Protein AF-A0A2E7UTU5-F1 (afdb_monomer_lite)

Sequence (245 aa):
MSSIELSREQGLLVTGSLVMLAAVAASFALWWASSVAIPFVMALLIAYLVLPIVDALQLRLRAPRVLAIFAAFLTLTASIGLLVVLIATSVSDLAQHGETYQNSLRILGHDLIGFANTLAALVGLPLIPPNLDTAEVFIQSINVDSLLATIGIGASNVIGGVSSFAANATLVLLFAVIMIAGRRPLETRAGLWGEVDAAVRRYLGLKVAASAVTGFLTWLVLLFLGVPLSLVFGLLAFLLNFIPT

Secondary structure (DSSP, 8-state):
--HHHHHHHHHHHHHHHHHHHHHHHHHHHHHHHHHHHHHHHHHHHHHHHHHHHHHHHHHHH---HHHHHHHHHHHHHHHHHHHHHHHHHHHHHHHHTHHHHHHHHHHHHHHHHHHHHHHHHHHTPPPPPTT-THHHHHHHHS-HHHHHHHHHHHHHHHHHHHHHHHHHHHHHHHHHHHHHHHS-TT---TTHHHHHHHHHHHHHHHHHHHHHHHHHHHHHHHHHTT-TTHHHHHHHHHHHTTS--

pLDDT: mean 77.77, std 11.04, range [47.34, 96.94]

Structure (mmCIF, N/CA/C/O backbone):
data_AF-A0A2E7UTU5-F1
#
_entry.id   AF-A0A2E7UTU5-F1
#
loop_
_atom_site.group_PDB
_atom_site.id
_atom_site.type_symbol
_atom_site.label_atom_id
_atom_site.label_alt_id
_atom_site.label_comp_id
_atom_site.label_asym_id
_atom_site.label_entity_id
_atom_site.label_seq_id
_atom_site.pdbx_PDB_ins_code
_atom_site.Cartn_x
_atom_site.Cartn_y
_atom_site.Cartn_z
_atom_site.occupancy
_atom_site.B_iso_or_equiv
_atom_site.auth_seq_id
_atom_site.auth_comp_id
_atom_site.auth_asym_id
_atom_site.auth_atom_id
_atom_site.pdbx_PDB_model_num
ATOM 1 N N . MET A 1 1 ? 5.132 32.427 58.970 1.00 56.50 1 MET A N 1
ATOM 2 C CA . MET A 1 1 ? 4.515 31.684 57.851 1.00 56.50 1 MET A CA 1
ATOM 3 C C . MET A 1 1 ? 3.321 30.944 58.409 1.00 56.50 1 MET A C 1
ATOM 5 O O . MET A 1 1 ? 3.458 30.289 59.437 1.00 56.50 1 MET A O 1
ATOM 9 N N . SER A 1 2 ? 2.138 31.198 57.853 1.00 64.25 2 SER A N 1
ATOM 10 C CA . SER A 1 2 ? 0.879 30.711 58.430 1.00 64.25 2 SER A CA 1
ATOM 11 C C . SER A 1 2 ? 0.721 29.211 58.164 1.00 64.25 2 SER A C 1
ATOM 13 O O . SER A 1 2 ? 1.164 28.718 57.129 1.00 64.25 2 SER A O 1
ATOM 15 N N . SER A 1 3 ? 0.086 28.470 59.075 1.00 66.44 3 SER A N 1
ATOM 16 C CA . SER A 1 3 ? -0.162 27.023 58.930 1.00 66.44 3 SER A CA 1
ATOM 17 C C . SER A 1 3 ? -0.878 26.650 57.624 1.00 66.44 3 SER A C 1
ATOM 19 O O . SER A 1 3 ? -0.723 25.534 57.140 1.00 66.44 3 SER A O 1
ATOM 21 N N . ILE A 1 4 ? -1.600 27.601 57.026 1.00 68.81 4 ILE A N 1
ATOM 22 C CA . ILE A 1 4 ? -2.325 27.468 55.758 1.00 68.81 4 ILE A CA 1
ATOM 23 C C . ILE A 1 4 ? -1.369 27.348 54.555 1.00 68.81 4 ILE A C 1
ATOM 25 O O . ILE A 1 4 ? -1.659 26.612 53.612 1.00 68.81 4 ILE A O 1
ATOM 29 N N . GLU A 1 5 ? -0.215 28.024 54.576 1.00 71.06 5 GLU A N 1
ATOM 30 C CA . GLU A 1 5 ? 0.761 27.976 53.473 1.00 71.06 5 GLU A CA 1
ATOM 31 C C . GLU A 1 5 ? 1.481 26.622 53.410 1.00 71.06 5 GLU A C 1
ATOM 33 O O . GLU A 1 5 ? 1.607 26.039 52.333 1.00 71.06 5 GLU A O 1
ATOM 38 N N . LEU A 1 6 ? 1.844 26.061 54.570 1.00 68.75 6 LEU A N 1
ATOM 39 C CA . LEU A 1 6 ? 2.510 24.756 54.672 1.00 68.75 6 LEU A CA 1
ATOM 40 C C . LEU A 1 6 ? 1.628 23.606 54.158 1.00 68.75 6 LEU A C 1
ATOM 42 O O . LEU A 1 6 ? 2.115 22.714 53.465 1.00 68.75 6 LEU A O 1
ATOM 46 N N . SER A 1 7 ? 0.319 23.632 54.437 1.00 74.19 7 SER A N 1
ATOM 47 C CA . SER A 1 7 ? -0.623 22.619 53.932 1.00 74.19 7 SER A CA 1
ATOM 48 C C . SER A 1 7 ? -0.772 22.663 52.407 1.00 74.19 7 SER A C 1
ATOM 50 O O . SER A 1 7 ? -0.947 21.626 51.764 1.00 74.19 7 SER A O 1
ATOM 52 N N . ARG A 1 8 ? -0.682 23.859 51.809 1.00 75.62 8 ARG A N 1
ATOM 53 C CA . ARG A 1 8 ? -0.788 24.054 50.358 1.00 75.62 8 ARG A CA 1
ATOM 54 C C . ARG A 1 8 ? 0.458 23.553 49.625 1.00 75.62 8 ARG A C 1
ATOM 56 O O . ARG A 1 8 ? 0.328 22.890 48.598 1.00 75.62 8 ARG A O 1
ATOM 63 N N . GLU A 1 9 ? 1.645 23.821 50.166 1.00 79.31 9 GLU A N 1
ATOM 64 C CA . GLU A 1 9 ? 2.916 23.321 49.623 1.00 79.31 9 GLU A CA 1
ATOM 65 C C . GLU A 1 9 ? 3.016 21.792 49.713 1.00 79.31 9 GLU A C 1
ATOM 67 O O . GLU A 1 9 ? 3.384 21.138 48.736 1.00 79.31 9 GLU A O 1
ATOM 72 N N . GLN A 1 10 ? 2.592 21.197 50.833 1.00 80.31 10 GLN A N 1
ATOM 73 C CA . GLN A 1 10 ? 2.530 19.739 50.983 1.00 80.31 10 GLN A CA 1
ATOM 74 C C . GLN A 1 10 ? 1.564 19.093 49.981 1.00 80.31 10 GLN A C 1
ATOM 76 O O . GLN A 1 10 ? 1.901 18.080 49.369 1.00 80.31 10 GLN A O 1
ATOM 81 N N . GLY A 1 11 ? 0.393 19.698 49.749 1.00 83.75 11 GLY A N 1
ATOM 82 C CA . GLY A 1 11 ? -0.561 19.219 48.745 1.00 83.75 11 GLY A CA 1
ATOM 83 C C . GLY A 1 11 ? -0.000 19.256 47.319 1.00 83.75 11 GLY A C 1
ATOM 84 O O . GLY A 1 11 ? -0.196 18.309 46.554 1.00 83.75 11 GLY A O 1
ATOM 85 N N . LEU A 1 12 ? 0.751 20.304 46.967 1.00 82.12 12 LEU A N 1
ATOM 86 C CA . LEU A 1 12 ? 1.417 20.423 45.665 1.00 82.12 12 LEU A CA 1
ATOM 87 C C . LEU A 1 12 ? 2.516 19.365 45.479 1.00 82.12 12 LEU A C 1
ATOM 89 O O . LEU A 1 12 ? 2.597 18.759 44.412 1.00 82.12 12 LEU A O 1
ATOM 93 N N . LEU A 1 13 ? 3.311 19.085 46.516 1.00 88.19 13 LEU A N 1
ATOM 94 C CA . LEU A 1 13 ? 4.360 18.057 46.482 1.00 88.19 13 LEU A CA 1
ATOM 95 C C . LEU A 1 13 ? 3.789 16.631 46.401 1.00 88.19 13 LEU A C 1
ATOM 97 O O . LEU A 1 13 ? 4.302 15.792 45.654 1.00 88.19 13 LEU A O 1
ATOM 101 N N . VAL A 1 14 ? 2.696 16.350 47.115 1.00 92.25 14 VAL A N 1
ATOM 102 C CA . VAL A 1 14 ? 1.997 15.057 47.030 1.00 92.25 14 VAL A CA 1
ATOM 103 C C . VAL A 1 14 ? 1.357 14.887 45.657 1.00 92.25 14 VAL A C 1
ATOM 105 O O . VAL A 1 14 ? 1.520 13.845 45.034 1.00 92.25 14 VAL A O 1
ATOM 108 N N . THR A 1 15 ? 0.702 15.922 45.129 1.00 91.69 15 THR A N 1
ATOM 109 C CA . THR A 1 15 ? 0.102 15.862 43.788 1.00 91.69 15 THR A CA 1
ATOM 110 C C . THR A 1 15 ? 1.177 15.677 42.715 1.00 91.69 15 THR A C 1
ATOM 112 O O . THR A 1 15 ? 1.026 14.833 41.838 1.00 91.69 15 THR A O 1
ATOM 115 N N . GLY A 1 16 ? 2.296 16.403 42.808 1.00 92.25 16 GLY A N 1
ATOM 116 C CA . GLY A 1 16 ? 3.416 16.277 41.875 1.00 92.25 16 GLY A CA 1
ATOM 117 C C . GLY A 1 16 ? 4.060 14.889 41.895 1.00 92.25 16 GLY A C 1
ATOM 118 O O . GLY A 1 16 ? 4.277 14.299 40.836 1.00 92.25 16 GLY A O 1
ATOM 119 N N . SER A 1 17 ? 4.311 14.333 43.085 1.00 91.69 17 SER A N 1
ATOM 120 C CA . SER A 1 17 ? 4.867 12.978 43.217 1.00 91.69 17 SER A CA 1
ATOM 121 C C . SER A 1 17 ? 3.888 11.899 42.745 1.00 91.69 17 SER A C 1
ATOM 123 O O . SER A 1 17 ? 4.302 10.964 42.061 1.00 91.69 17 SER A O 1
ATOM 125 N N . LEU A 1 18 ? 2.588 12.062 43.010 1.00 94.75 18 LEU A N 1
ATOM 126 C CA . LEU A 1 18 ? 1.548 11.147 42.543 1.00 94.75 18 LEU A CA 1
ATOM 127 C C . LEU A 1 18 ? 1.397 11.173 41.015 1.00 94.75 18 LEU A C 1
ATOM 129 O O . LEU A 1 18 ? 1.266 10.116 40.404 1.00 94.75 18 LEU A O 1
ATOM 133 N N . VAL A 1 19 ? 1.473 12.351 40.384 1.00 96.31 19 VAL A N 1
ATOM 134 C CA . VAL A 1 19 ? 1.457 12.489 38.916 1.00 96.31 19 VAL A CA 1
ATOM 135 C C . VAL A 1 19 ? 2.695 11.849 38.292 1.00 96.31 19 VAL A C 1
ATOM 137 O O . VAL A 1 19 ? 2.567 11.126 37.306 1.00 96.31 19 VAL A O 1
ATOM 140 N N . MET A 1 20 ? 3.880 12.053 38.876 1.00 95.56 20 MET A N 1
ATOM 141 C CA . MET A 1 20 ? 5.110 11.394 38.419 1.00 95.56 20 MET A CA 1
ATOM 142 C C . MET A 1 20 ? 4.994 9.869 38.502 1.00 95.56 20 MET A C 1
ATOM 144 O O . MET A 1 20 ? 5.284 9.168 37.535 1.00 95.56 20 MET A O 1
ATOM 148 N N . LEU A 1 21 ? 4.510 9.348 39.631 1.00 96.31 21 LEU A N 1
ATOM 149 C CA . LEU A 1 21 ? 4.342 7.911 39.835 1.00 96.31 21 LEU A CA 1
ATOM 150 C C . LEU A 1 21 ? 3.288 7.332 38.881 1.00 96.31 21 LEU A C 1
ATOM 152 O O . LEU A 1 21 ? 3.518 6.285 38.277 1.00 96.31 21 LEU A O 1
ATOM 156 N N . ALA A 1 22 ? 2.180 8.045 38.665 1.00 96.00 22 ALA A N 1
ATOM 157 C CA . ALA A 1 22 ? 1.167 7.677 37.682 1.00 96.00 22 ALA A CA 1
ATOM 158 C C . ALA A 1 22 ? 1.727 7.668 36.249 1.00 96.00 22 ALA A C 1
ATOM 160 O O . ALA A 1 22 ? 1.443 6.740 35.495 1.00 96.00 22 ALA A O 1
ATOM 161 N N . ALA A 1 23 ? 2.557 8.646 35.873 1.00 96.19 23 ALA A N 1
ATOM 162 C CA . ALA A 1 23 ? 3.176 8.710 34.551 1.00 96.19 23 ALA A CA 1
ATOM 163 C C . ALA A 1 23 ? 4.172 7.562 34.317 1.00 96.19 23 ALA A C 1
ATOM 165 O O . ALA A 1 23 ? 4.166 6.949 33.246 1.00 96.19 23 ALA A O 1
ATOM 166 N N . VAL A 1 24 ? 4.987 7.222 35.322 1.00 96.94 24 VAL A N 1
ATOM 167 C CA . VAL A 1 24 ? 5.906 6.073 35.257 1.00 96.94 24 VAL A CA 1
ATOM 168 C C . VAL A 1 24 ? 5.126 4.762 35.167 1.00 96.94 24 VAL A C 1
ATOM 170 O O . VAL A 1 24 ? 5.419 3.938 34.300 1.00 96.94 24 VAL A O 1
ATOM 173 N N . ALA A 1 25 ? 4.096 4.585 35.998 1.00 96.12 25 ALA A N 1
ATOM 174 C CA . ALA A 1 25 ? 3.249 3.396 35.970 1.00 96.12 25 ALA A CA 1
ATOM 175 C C . ALA A 1 25 ? 2.520 3.241 34.625 1.00 96.12 25 ALA A C 1
ATOM 177 O O . ALA A 1 25 ? 2.495 2.146 34.065 1.00 96.12 25 ALA A O 1
ATOM 178 N N . ALA A 1 26 ? 1.989 4.333 34.067 1.00 94.31 26 ALA A N 1
ATOM 179 C CA . ALA A 1 26 ? 1.355 4.333 32.751 1.00 94.31 26 ALA A CA 1
ATOM 180 C C . ALA A 1 26 ? 2.354 3.976 31.643 1.00 94.31 26 ALA A C 1
ATOM 182 O O . ALA A 1 26 ? 2.059 3.130 30.801 1.00 94.31 26 ALA A O 1
ATOM 183 N N . SER A 1 27 ? 3.554 4.562 31.670 1.00 94.25 27 SER A N 1
ATOM 184 C CA . SER A 1 27 ? 4.613 4.273 30.694 1.00 94.25 27 SER A CA 1
ATOM 185 C C . SER A 1 27 ? 5.044 2.805 30.746 1.00 94.25 27 SER A C 1
ATOM 187 O O . SER A 1 27 ? 5.172 2.162 29.706 1.00 94.25 27 SER A O 1
ATOM 189 N N . PHE A 1 28 ? 5.200 2.244 31.950 1.00 95.00 28 PHE A N 1
ATOM 190 C CA . PHE A 1 28 ? 5.520 0.829 32.135 1.00 95.00 28 PHE A CA 1
ATOM 191 C C . PHE A 1 28 ? 4.387 -0.085 31.651 1.00 95.00 28 PHE A C 1
ATOM 193 O O . PHE A 1 28 ? 4.644 -1.062 30.949 1.00 95.00 28 PHE A O 1
ATOM 200 N N . ALA A 1 29 ? 3.132 0.255 31.957 1.00 93.31 29 ALA A N 1
ATOM 201 C CA . ALA A 1 29 ? 1.968 -0.487 31.482 1.00 93.31 29 ALA A CA 1
ATOM 202 C C . ALA A 1 29 ? 1.871 -0.482 29.947 1.00 93.31 29 ALA A C 1
ATOM 204 O O . ALA A 1 29 ? 1.605 -1.522 29.351 1.00 93.31 29 ALA A O 1
ATOM 205 N N . LEU A 1 30 ? 2.139 0.657 29.299 1.00 89.00 30 LEU A N 1
ATOM 206 C CA . LEU A 1 30 ? 2.199 0.788 27.838 1.00 89.00 30 LEU A CA 1
ATOM 207 C C . LEU A 1 30 ? 3.335 -0.035 27.227 1.00 89.00 30 LEU A C 1
ATOM 209 O O . LEU A 1 30 ? 3.131 -0.700 26.214 1.00 89.00 30 LEU A O 1
ATOM 213 N N . TRP A 1 31 ? 4.516 -0.022 27.845 1.00 92.31 31 TRP A N 1
ATOM 214 C CA . TRP A 1 31 ? 5.645 -0.832 27.396 1.00 92.31 31 TRP A CA 1
ATOM 215 C C . TRP A 1 31 ? 5.346 -2.332 27.514 1.00 92.31 31 TRP A C 1
ATOM 217 O O . TRP A 1 31 ? 5.566 -3.075 26.560 1.00 92.31 31 TRP A O 1
ATOM 227 N N . TRP A 1 32 ? 4.747 -2.769 28.624 1.00 94.69 32 TRP A N 1
ATOM 228 C CA . TRP A 1 32 ? 4.297 -4.152 28.805 1.00 94.69 32 TRP A CA 1
ATOM 229 C C . TRP A 1 32 ? 3.214 -4.540 27.790 1.00 94.69 32 TRP A C 1
ATOM 231 O O . TRP A 1 32 ? 3.259 -5.604 27.170 1.00 94.69 32 TRP A O 1
ATOM 241 N N . ALA A 1 33 ? 2.248 -3.645 27.577 1.00 89.56 33 ALA A N 1
ATOM 242 C CA . ALA A 1 33 ? 1.160 -3.839 26.633 1.00 89.56 33 ALA A CA 1
ATOM 243 C C . ALA A 1 33 ? 1.592 -3.676 25.171 1.00 89.56 33 ALA A C 1
ATOM 245 O O . ALA A 1 33 ? 0.777 -3.945 24.297 1.00 89.56 33 ALA A O 1
ATOM 246 N N . SER A 1 34 ? 2.832 -3.269 24.870 1.00 86.75 34 SER A N 1
ATOM 247 C CA . SER A 1 34 ? 3.300 -2.999 23.500 1.00 86.75 34 SER A CA 1
ATOM 248 C C . SER A 1 34 ? 3.080 -4.178 22.544 1.00 86.75 34 SER A C 1
ATOM 250 O O . SER A 1 34 ? 2.672 -3.967 21.401 1.00 86.75 34 SER A O 1
ATOM 252 N N . SER A 1 35 ? 3.226 -5.411 23.040 1.00 86.94 35 SER A N 1
ATOM 253 C CA . SER A 1 35 ? 2.948 -6.656 22.305 1.00 86.94 35 SER A CA 1
ATOM 254 C C . SER A 1 35 ? 1.514 -6.748 21.758 1.00 86.94 35 SER A C 1
ATOM 256 O O . SER A 1 35 ? 1.287 -7.371 20.723 1.00 86.94 35 SER A O 1
ATOM 258 N N . VAL A 1 36 ? 0.551 -6.088 22.409 1.00 88.12 36 VAL A N 1
ATOM 259 C CA . VAL A 1 36 ? -0.871 -6.048 22.026 1.00 88.12 36 VAL A CA 1
ATOM 260 C C . VAL A 1 36 ? -1.284 -4.663 21.508 1.00 88.12 36 VAL A C 1
ATOM 262 O O . VAL A 1 36 ? -2.140 -4.551 20.631 1.00 88.12 36 VAL A O 1
ATOM 265 N N . ALA A 1 37 ? -0.651 -3.595 21.995 1.00 86.81 37 ALA A N 1
ATOM 266 C CA . ALA A 1 37 ? -0.930 -2.219 21.608 1.00 86.81 37 ALA A CA 1
ATOM 267 C C . ALA A 1 37 ? -0.556 -1.957 20.144 1.00 86.81 37 ALA A C 1
ATOM 269 O O . ALA A 1 37 ? -1.318 -1.298 19.441 1.00 86.81 37 ALA A O 1
ATOM 270 N N . ILE A 1 38 ? 0.562 -2.515 19.659 1.00 87.25 38 ILE A N 1
ATOM 271 C CA . ILE A 1 38 ? 0.971 -2.396 18.250 1.00 87.25 38 ILE A CA 1
ATOM 272 C C . ILE A 1 38 ? -0.112 -2.963 17.309 1.00 87.25 38 ILE A C 1
ATOM 274 O O . ILE A 1 38 ? -0.634 -2.198 16.493 1.00 87.25 38 ILE A O 1
ATOM 278 N N . PRO A 1 39 ? -0.526 -4.246 17.407 1.00 86.69 39 PRO A N 1
ATOM 279 C CA . PRO A 1 39 ? -1.571 -4.780 16.534 1.00 86.69 39 PRO A CA 1
ATOM 280 C C . PRO A 1 39 ? -2.932 -4.100 16.741 1.00 86.69 39 PRO A C 1
ATOM 282 O O . PRO A 1 39 ? -3.684 -3.967 15.778 1.00 86.69 39 PRO A O 1
ATOM 285 N N . PHE A 1 40 ? -3.244 -3.611 17.945 1.00 88.50 40 PHE A N 1
ATOM 286 C CA . PHE A 1 40 ? -4.460 -2.834 18.202 1.00 88.50 40 PHE A CA 1
ATOM 287 C C . PHE A 1 40 ? -4.482 -1.494 17.447 1.00 88.50 40 PHE A C 1
ATOM 289 O O . PHE A 1 40 ? -5.466 -1.180 16.776 1.00 88.50 40 PHE A O 1
ATOM 296 N N . VAL A 1 41 ? -3.399 -0.712 17.508 1.00 88.56 41 VAL A N 1
ATOM 297 C CA . VAL A 1 41 ? -3.296 0.567 16.782 1.00 88.56 41 VAL A CA 1
ATOM 298 C C . VAL A 1 41 ? -3.311 0.329 15.271 1.00 88.56 41 VAL A C 1
ATOM 300 O O . VAL A 1 41 ? -3.995 1.044 14.539 1.00 88.56 41 VAL A O 1
ATOM 303 N N . MET A 1 42 ? -2.635 -0.721 14.795 1.00 87.31 42 MET A N 1
ATOM 304 C CA . MET A 1 42 ? -2.695 -1.119 13.387 1.00 87.31 42 MET A CA 1
ATOM 305 C C . MET A 1 42 ? -4.114 -1.514 12.970 1.00 87.31 42 MET A C 1
ATOM 307 O O . MET A 1 42 ? -4.571 -1.110 11.905 1.00 87.31 42 MET A O 1
ATOM 311 N N . ALA A 1 43 ? -4.846 -2.239 13.817 1.00 88.12 43 ALA A N 1
ATOM 312 C CA . ALA A 1 43 ? -6.241 -2.580 13.562 1.00 88.12 43 ALA A CA 1
ATOM 313 C C . ALA A 1 43 ? -7.136 -1.344 13.511 1.00 88.12 43 ALA A C 1
ATOM 315 O O . ALA A 1 43 ? -8.030 -1.297 12.676 1.00 88.12 43 ALA A O 1
ATOM 316 N N . LEU A 1 44 ? -6.881 -0.332 14.345 1.00 84.81 44 LEU A N 1
ATOM 317 C CA . LEU A 1 44 ? -7.586 0.949 14.293 1.00 84.81 44 LEU A CA 1
ATOM 318 C C . LEU A 1 44 ? -7.366 1.655 12.949 1.00 84.81 44 LEU A C 1
ATOM 320 O O . LEU A 1 44 ? -8.334 2.071 12.309 1.00 84.81 44 LEU A O 1
ATOM 324 N N . LEU A 1 45 ? -6.110 1.750 12.504 1.00 84.25 45 LEU A N 1
ATOM 325 C CA . LEU A 1 45 ? -5.754 2.351 11.215 1.00 84.25 45 LEU A CA 1
ATOM 326 C C . LEU A 1 45 ? -6.374 1.585 10.043 1.00 84.25 45 LEU A C 1
ATOM 328 O O . LEU A 1 45 ? -7.025 2.185 9.188 1.00 84.25 45 LEU A O 1
ATOM 332 N N . ILE A 1 46 ? -6.220 0.258 10.024 1.00 81.62 46 ILE A N 1
ATOM 333 C CA . ILE A 1 46 ? -6.775 -0.594 8.969 1.00 81.62 46 ILE A CA 1
ATOM 334 C C . ILE A 1 46 ? -8.297 -0.543 8.990 1.00 81.62 46 ILE A C 1
ATOM 336 O O . ILE A 1 46 ? -8.895 -0.399 7.932 1.00 81.62 46 ILE A O 1
ATOM 340 N N . ALA A 1 47 ? -8.942 -0.606 10.156 1.00 80.19 47 ALA A N 1
ATOM 341 C CA . ALA A 1 47 ? -10.392 -0.504 10.257 1.00 80.19 47 ALA A CA 1
ATOM 342 C C . ALA A 1 47 ? -10.881 0.798 9.620 1.00 80.19 47 ALA A C 1
ATOM 344 O O . ALA A 1 47 ? -11.769 0.741 8.775 1.00 80.19 47 ALA A O 1
ATOM 345 N N . TYR A 1 48 ? -10.259 1.940 9.935 1.00 76.88 48 TYR A N 1
ATOM 346 C CA . TYR A 1 48 ? -10.591 3.221 9.306 1.00 76.88 48 TYR A CA 1
ATOM 347 C C . TYR A 1 48 ? -10.391 3.220 7.787 1.00 76.88 48 TYR A C 1
ATOM 349 O O . TYR A 1 48 ? -11.243 3.735 7.064 1.00 76.88 48 TYR A O 1
ATOM 357 N N . LEU A 1 49 ? -9.310 2.608 7.300 1.00 75.00 49 LEU A N 1
ATOM 358 C CA . LEU A 1 49 ? -9.027 2.483 5.868 1.00 75.00 49 LEU A CA 1
ATOM 359 C C . LEU A 1 49 ? -10.033 1.570 5.147 1.00 75.00 49 LEU A C 1
ATOM 361 O O . LEU A 1 49 ? -10.367 1.783 3.983 1.00 75.00 49 LEU A O 1
ATOM 365 N N . VAL A 1 50 ? -10.522 0.551 5.849 1.00 77.94 50 VAL A N 1
ATOM 366 C CA . VAL A 1 50 ? -11.367 -0.520 5.323 1.00 77.94 50 VAL A CA 1
ATOM 367 C C . VAL A 1 50 ? -12.861 -0.181 5.417 1.00 77.94 50 VAL A C 1
ATOM 369 O O . VAL A 1 50 ? -13.647 -0.719 4.638 1.00 77.94 50 VAL A O 1
ATOM 372 N N . LEU A 1 51 ? -13.264 0.761 6.280 1.00 78.19 51 LEU A N 1
ATOM 373 C CA . LEU A 1 51 ? -14.636 1.287 6.366 1.00 78.19 51 LEU A CA 1
ATOM 374 C C . LEU A 1 51 ? -15.278 1.589 4.998 1.00 78.19 51 LEU A C 1
ATOM 376 O O . LEU A 1 51 ? -16.366 1.075 4.763 1.00 78.19 51 LEU A O 1
ATOM 380 N N . PRO A 1 52 ? -14.657 2.335 4.059 1.00 74.25 52 PRO A N 1
ATOM 381 C CA . PRO A 1 52 ? -15.272 2.586 2.756 1.00 74.25 52 PRO A CA 1
ATOM 382 C C . PRO A 1 52 ? -15.536 1.327 1.937 1.00 74.25 52 PRO A C 1
ATOM 384 O O . PRO A 1 52 ? -16.557 1.247 1.256 1.00 74.25 52 PRO A O 1
ATOM 387 N N . ILE A 1 53 ? -14.658 0.332 2.041 1.00 77.00 53 ILE A N 1
ATOM 388 C CA . ILE A 1 53 ? -14.814 -0.955 1.364 1.00 77.00 53 ILE A CA 1
ATOM 389 C C . ILE A 1 53 ? -15.946 -1.753 2.027 1.00 77.00 53 ILE A C 1
ATOM 391 O O . ILE A 1 53 ? -16.805 -2.300 1.337 1.00 77.00 53 ILE A O 1
ATOM 395 N N . VAL A 1 54 ? -15.990 -1.777 3.363 1.00 77.00 54 VAL A N 1
ATOM 396 C CA . VAL A 1 54 ? -17.027 -2.461 4.153 1.00 77.00 54 VAL A CA 1
ATOM 397 C C . VAL A 1 54 ? -18.402 -1.839 3.930 1.00 77.00 54 VAL A C 1
ATOM 399 O O . VAL A 1 54 ? -19.360 -2.577 3.720 1.00 77.00 54 VAL A O 1
ATOM 402 N N . ASP A 1 55 ? -18.505 -0.510 3.927 1.00 74.38 55 ASP A N 1
ATOM 403 C CA . ASP A 1 55 ? -19.747 0.214 3.658 1.00 74.38 55 ASP A CA 1
ATOM 404 C C . ASP A 1 55 ? -20.223 -0.077 2.229 1.00 74.38 55 ASP A C 1
ATOM 406 O O . ASP A 1 55 ? -21.390 -0.404 2.021 1.00 74.38 55 ASP A O 1
ATOM 410 N N . ALA A 1 56 ? -19.317 -0.045 1.242 1.00 71.88 56 ALA A N 1
ATOM 411 C CA . ALA A 1 56 ? -19.642 -0.388 -0.140 1.00 71.88 56 ALA A CA 1
ATOM 412 C C . ALA A 1 56 ? -20.143 -1.838 -0.278 1.00 71.88 56 ALA A C 1
ATOM 414 O O . ALA A 1 56 ? -21.126 -2.081 -0.978 1.00 71.88 56 ALA A O 1
ATOM 415 N N . LEU A 1 57 ? -19.525 -2.796 0.421 1.00 77.62 57 LEU A N 1
ATOM 416 C CA . LEU A 1 57 ? -19.962 -4.198 0.461 1.00 77.62 57 LEU A CA 1
ATOM 417 C C . LEU A 1 57 ? -21.324 -4.361 1.158 1.00 77.62 57 LEU A C 1
ATOM 419 O O . LEU A 1 57 ? -22.194 -5.067 0.652 1.00 77.62 57 LEU A O 1
ATOM 423 N N . GLN A 1 58 ? -21.550 -3.699 2.294 1.00 75.75 58 GLN A N 1
ATOM 424 C CA . GLN A 1 58 ? -22.816 -3.788 3.032 1.00 75.75 58 GLN A CA 1
ATOM 425 C C . GLN A 1 58 ? -23.973 -3.132 2.273 1.00 75.75 58 GLN A C 1
ATOM 427 O O . GLN A 1 58 ? -25.055 -3.708 2.189 1.00 75.75 58 GLN A O 1
ATOM 432 N N . LEU A 1 59 ? -23.748 -1.957 1.683 1.00 68.06 59 LEU A N 1
ATOM 433 C CA . LEU A 1 59 ? -24.780 -1.196 0.976 1.00 68.06 59 LEU A CA 1
ATOM 434 C C . LEU A 1 59 ? -25.109 -1.801 -0.393 1.00 68.06 59 LEU A C 1
ATOM 436 O O . LEU A 1 59 ? -26.276 -1.829 -0.781 1.00 68.06 59 LEU A O 1
ATOM 440 N N . ARG A 1 60 ? -24.103 -2.302 -1.125 1.00 72.00 60 ARG A N 1
ATOM 441 C CA . ARG A 1 60 ? -24.282 -2.781 -2.505 1.00 72.00 60 ARG A CA 1
ATOM 442 C C . ARG A 1 60 ? -24.583 -4.279 -2.596 1.00 72.00 60 ARG A C 1
ATOM 444 O O . ARG A 1 60 ? -25.326 -4.676 -3.485 1.00 72.00 60 ARG A O 1
ATOM 451 N N . LEU A 1 61 ? -24.043 -5.097 -1.684 1.00 70.31 61 LEU A N 1
ATOM 452 C CA . LEU A 1 61 ? -24.190 -6.564 -1.679 1.00 70.31 61 LEU A CA 1
ATOM 453 C C . LEU A 1 61 ? -25.000 -7.108 -0.486 1.00 70.31 61 LEU A C 1
ATOM 455 O O . LEU A 1 61 ? -25.204 -8.316 -0.410 1.00 70.31 61 LEU A O 1
ATOM 459 N N . ARG A 1 62 ? -25.480 -6.253 0.438 1.00 77.44 62 ARG A N 1
ATOM 460 C CA . ARG A 1 62 ? -26.263 -6.641 1.638 1.00 77.44 62 ARG A CA 1
ATOM 461 C C . ARG A 1 62 ? -25.607 -7.745 2.481 1.00 77.44 62 ARG A C 1
ATOM 463 O O . ARG A 1 62 ? -26.290 -8.521 3.147 1.00 77.44 62 ARG A O 1
ATOM 470 N N . ALA A 1 63 ? -24.279 -7.831 2.449 1.00 74.94 63 ALA A N 1
ATOM 471 C CA . ALA A 1 63 ? -23.544 -8.882 3.137 1.00 74.94 63 ALA A CA 1
ATOM 472 C C . ALA A 1 63 ? -23.650 -8.735 4.669 1.00 74.94 63 ALA A C 1
ATOM 474 O O . ALA A 1 63 ? -23.623 -7.609 5.181 1.00 74.94 63 ALA A O 1
ATOM 475 N N . PRO A 1 64 ? -23.715 -9.849 5.428 1.00 79.38 64 PRO A N 1
ATOM 476 C CA . PRO A 1 64 ? -23.647 -9.793 6.879 1.00 79.38 64 PRO A CA 1
ATOM 477 C C . PRO A 1 64 ? -22.306 -9.194 7.312 1.00 79.38 64 PRO A C 1
ATOM 479 O O . PRO A 1 64 ? -21.259 -9.434 6.709 1.00 79.38 64 PRO A O 1
ATOM 482 N N . ARG A 1 65 ? -22.340 -8.400 8.382 1.00 76.00 65 ARG A N 1
ATOM 483 C CA . ARG A 1 65 ? -21.245 -7.512 8.792 1.00 76.00 65 ARG A CA 1
ATOM 484 C C . ARG A 1 65 ? -19.878 -8.186 8.906 1.00 76.00 65 ARG A C 1
ATOM 486 O O . ARG A 1 65 ? -18.889 -7.636 8.435 1.00 76.00 65 ARG A O 1
ATOM 493 N N . VAL A 1 66 ? -19.829 -9.367 9.519 1.00 78.75 66 VAL A N 1
ATOM 494 C CA . VAL A 1 66 ? -18.592 -10.147 9.698 1.00 78.75 66 VAL A CA 1
ATOM 495 C C . VAL A 1 66 ? -17.987 -10.514 8.342 1.00 78.75 66 VAL A C 1
ATOM 497 O O . VAL A 1 66 ? -16.786 -10.371 8.131 1.00 78.75 66 VAL A O 1
ATOM 500 N N . LEU A 1 67 ? -18.839 -10.902 7.396 1.00 79.88 67 LEU A N 1
ATOM 501 C CA . LEU A 1 67 ? -18.455 -11.314 6.050 1.00 79.88 67 LEU A CA 1
ATOM 502 C C . LEU A 1 67 ? -17.958 -10.115 5.230 1.00 79.88 67 LEU A C 1
ATOM 504 O O . LEU A 1 67 ? -16.977 -10.242 4.507 1.00 79.88 67 LEU A O 1
ATOM 508 N N . ALA A 1 68 ? -18.549 -8.930 5.421 1.00 80.00 68 ALA A N 1
ATOM 509 C CA . ALA A 1 68 ? -18.053 -7.689 4.825 1.00 80.00 68 ALA A CA 1
ATOM 510 C C . ALA A 1 68 ? -16.657 -7.295 5.349 1.00 80.00 68 ALA A C 1
ATOM 512 O O . ALA A 1 68 ? -15.828 -6.847 4.565 1.00 80.00 68 ALA A O 1
ATOM 513 N N . ILE A 1 69 ? -16.372 -7.491 6.644 1.00 80.06 69 ILE A N 1
ATOM 514 C CA . ILE A 1 69 ? -15.050 -7.205 7.235 1.00 80.06 69 ILE A CA 1
ATOM 515 C C . ILE A 1 69 ? -13.994 -8.165 6.687 1.00 80.06 69 ILE A C 1
ATOM 517 O O . ILE A 1 69 ? -12.940 -7.718 6.238 1.00 80.06 69 ILE A O 1
ATOM 521 N N . PHE A 1 70 ? -14.290 -9.467 6.679 1.00 82.75 70 PHE A N 1
ATOM 522 C CA . PHE A 1 70 ? -13.401 -10.475 6.102 1.00 82.75 70 PHE A CA 1
ATOM 523 C C . PHE A 1 70 ? -13.136 -10.206 4.623 1.00 82.75 70 PHE A C 1
ATOM 525 O O . PHE A 1 70 ? -11.980 -10.174 4.212 1.00 82.75 70 PHE A O 1
ATOM 532 N N . ALA A 1 71 ? -14.190 -9.954 3.842 1.00 82.88 71 ALA A N 1
ATOM 533 C CA . ALA A 1 71 ? -14.060 -9.626 2.430 1.00 82.88 71 ALA A CA 1
ATOM 534 C C . ALA A 1 71 ? -13.194 -8.379 2.235 1.00 82.88 71 ALA A C 1
ATOM 536 O O . ALA A 1 71 ? -12.288 -8.393 1.416 1.00 82.88 71 ALA A O 1
ATOM 537 N N . ALA A 1 72 ? -13.404 -7.322 3.016 1.00 82.31 72 ALA A N 1
ATOM 538 C CA . ALA A 1 72 ? -12.653 -6.089 2.850 1.00 82.31 72 ALA A CA 1
ATOM 539 C C . ALA A 1 72 ? -11.177 -6.209 3.281 1.00 82.31 72 ALA A C 1
ATOM 541 O O . ALA A 1 72 ? -10.299 -5.682 2.596 1.00 82.31 72 ALA A O 1
ATOM 542 N N . PHE A 1 73 ? -10.881 -6.952 4.353 1.00 83.19 73 PHE A N 1
ATOM 543 C CA . PHE A 1 73 ? -9.505 -7.267 4.751 1.00 83.19 73 PHE A CA 1
ATOM 544 C C . PHE A 1 73 ? -8.793 -8.142 3.712 1.00 83.19 73 PHE A C 1
ATOM 546 O O . PHE A 1 73 ? -7.620 -7.917 3.401 1.00 83.19 73 PHE A O 1
ATOM 553 N N . LEU A 1 74 ? -9.514 -9.111 3.141 1.00 84.44 74 LEU A N 1
ATOM 554 C CA . LEU A 1 74 ? -9.008 -9.978 2.086 1.00 84.44 74 LEU A CA 1
ATOM 555 C C . LEU A 1 74 ? -8.739 -9.183 0.808 1.00 84.44 74 LEU A C 1
ATOM 557 O O . LEU A 1 74 ? -7.668 -9.329 0.237 1.00 84.44 74 LEU A O 1
ATOM 561 N N . THR A 1 75 ? -9.632 -8.275 0.409 1.00 84.44 75 THR A N 1
ATOM 562 C CA . THR A 1 75 ? -9.417 -7.374 -0.733 1.00 84.44 75 THR A CA 1
ATOM 563 C C . THR A 1 75 ? -8.207 -6.468 -0.519 1.00 84.44 75 THR A C 1
ATOM 565 O O . THR A 1 75 ? -7.414 -6.291 -1.442 1.00 84.44 75 THR A O 1
ATOM 568 N N . LEU A 1 76 ? -8.020 -5.919 0.687 1.00 82.94 76 LEU A N 1
ATOM 569 C CA . LEU A 1 76 ? -6.861 -5.079 1.012 1.00 82.94 76 LEU A CA 1
ATOM 570 C C . LEU A 1 76 ? -5.553 -5.878 0.926 1.00 82.94 76 LEU A C 1
ATOM 572 O O . LEU A 1 76 ? -4.629 -5.482 0.218 1.00 82.94 76 LEU A O 1
ATOM 576 N N . THR A 1 77 ? -5.500 -7.023 1.609 1.00 81.19 77 THR A N 1
ATOM 577 C CA . THR A 1 77 ? -4.329 -7.911 1.620 1.00 81.19 77 THR A CA 1
ATOM 578 C C . THR A 1 77 ? -4.020 -8.436 0.221 1.00 81.19 77 THR A C 1
ATOM 580 O O . THR A 1 77 ? -2.864 -8.434 -0.187 1.00 81.19 77 THR A O 1
ATOM 583 N N . ALA A 1 78 ? -5.043 -8.824 -0.543 1.00 84.44 78 ALA A N 1
ATOM 584 C CA . ALA A 1 78 ? -4.888 -9.287 -1.916 1.00 84.44 78 ALA A CA 1
ATOM 585 C C . ALA A 1 78 ? -4.380 -8.173 -2.835 1.00 84.44 78 ALA A C 1
ATOM 587 O O . ALA A 1 78 ? -3.497 -8.427 -3.640 1.00 84.44 78 ALA A O 1
ATOM 588 N N . SER A 1 79 ? -4.876 -6.940 -2.692 1.00 82.88 79 SER A N 1
ATOM 589 C CA . SER A 1 79 ? -4.407 -5.803 -3.493 1.00 82.88 79 SER A CA 1
ATOM 590 C C . SER A 1 79 ? -2.926 -5.517 -3.230 1.00 82.88 79 SER A C 1
ATOM 592 O O . SER A 1 79 ? -2.143 -5.431 -4.168 1.00 82.88 79 SER A O 1
ATOM 594 N N . ILE A 1 80 ? -2.514 -5.433 -1.960 1.00 80.56 80 ILE A N 1
ATOM 595 C CA . ILE A 1 80 ? -1.110 -5.189 -1.591 1.00 80.56 80 ILE A CA 1
ATOM 596 C C . ILE A 1 80 ? -0.222 -6.369 -2.011 1.00 80.56 80 ILE A C 1
ATOM 598 O O . ILE A 1 80 ? 0.834 -6.165 -2.605 1.00 80.56 80 ILE A O 1
ATOM 602 N N . GLY A 1 81 ? -0.656 -7.602 -1.741 1.00 81.62 81 GLY A N 1
ATOM 603 C CA . GLY A 1 81 ? 0.075 -8.813 -2.109 1.00 81.62 81 GLY A CA 1
ATOM 604 C C . GLY A 1 81 ? 0.242 -8.955 -3.620 1.00 81.62 81 GLY A C 1
ATOM 605 O O . GLY A 1 81 ? 1.332 -9.276 -4.082 1.00 81.62 81 GLY A O 1
ATOM 606 N N . LEU A 1 82 ? -0.802 -8.640 -4.391 1.00 82.69 82 LEU A N 1
ATOM 607 C CA . LEU A 1 82 ? -0.757 -8.615 -5.850 1.00 82.69 82 LEU A CA 1
ATOM 608 C C . LEU A 1 82 ? 0.317 -7.642 -6.341 1.00 82.69 82 LEU A C 1
ATOM 610 O O . LEU A 1 82 ? 1.139 -8.030 -7.166 1.00 82.69 82 LEU A O 1
ATOM 614 N N . LEU A 1 83 ? 0.359 -6.418 -5.801 1.00 82.06 83 LEU A N 1
ATOM 615 C CA . LEU A 1 83 ? 1.386 -5.435 -6.154 1.00 82.06 83 LEU A CA 1
ATOM 616 C C . LEU A 1 83 ? 2.797 -5.928 -5.821 1.00 82.06 83 LEU A C 1
ATOM 618 O O . LEU A 1 83 ? 3.692 -5.821 -6.655 1.00 82.06 83 LEU A O 1
ATOM 622 N N . VAL A 1 84 ? 2.994 -6.503 -4.633 1.00 78.88 84 VAL A N 1
ATOM 623 C CA . VAL A 1 84 ? 4.291 -7.054 -4.215 1.00 78.88 84 VAL A CA 1
ATOM 624 C C . VAL A 1 84 ? 4.755 -8.157 -5.160 1.00 78.88 84 VAL A C 1
ATOM 626 O O . VAL A 1 84 ? 5.899 -8.132 -5.606 1.00 78.88 84 VAL A O 1
ATOM 629 N N . VAL A 1 85 ? 3.881 -9.112 -5.484 1.00 79.25 85 VAL A N 1
ATOM 630 C CA . VAL A 1 85 ? 4.214 -10.226 -6.381 1.00 79.25 85 VAL A CA 1
ATOM 631 C C . VAL A 1 85 ? 4.506 -9.716 -7.792 1.00 79.25 85 VAL A C 1
ATOM 633 O O . VAL A 1 85 ? 5.481 -10.150 -8.400 1.00 79.25 85 VAL A O 1
ATOM 636 N N . LEU A 1 86 ? 3.725 -8.760 -8.301 1.00 81.06 86 LEU A N 1
ATOM 637 C CA . LEU A 1 86 ? 3.971 -8.106 -9.592 1.00 81.06 86 LEU A CA 1
ATOM 638 C C . LEU A 1 86 ? 5.350 -7.447 -9.658 1.00 81.06 86 LEU A C 1
ATOM 640 O O . LEU A 1 86 ? 6.078 -7.621 -10.635 1.00 81.06 86 LEU A O 1
ATOM 644 N N . ILE A 1 87 ? 5.729 -6.719 -8.608 1.00 78.75 87 ILE A N 1
ATOM 645 C CA . ILE A 1 87 ? 7.043 -6.078 -8.527 1.00 78.75 87 ILE A CA 1
ATOM 646 C C . ILE A 1 87 ? 8.139 -7.142 -8.432 1.00 78.75 87 ILE A C 1
ATOM 648 O O . ILE A 1 87 ? 9.101 -7.090 -9.190 1.00 78.75 87 ILE A O 1
ATOM 652 N N . ALA A 1 88 ? 7.990 -8.128 -7.545 1.00 75.31 88 ALA A N 1
ATOM 653 C CA . ALA A 1 88 ? 9.000 -9.157 -7.316 1.00 75.31 88 ALA A CA 1
ATOM 654 C C . ALA A 1 88 ? 9.250 -10.027 -8.556 1.00 75.31 88 ALA A C 1
ATOM 656 O O . ALA A 1 88 ? 10.398 -10.316 -8.879 1.00 75.31 88 ALA A O 1
ATOM 657 N N . THR A 1 89 ? 8.191 -10.410 -9.271 1.00 76.81 89 THR A N 1
ATOM 658 C CA . THR A 1 89 ? 8.301 -11.166 -10.528 1.00 76.81 89 THR A CA 1
ATOM 659 C C . THR A 1 89 ? 8.994 -10.347 -11.605 1.00 76.81 89 THR A C 1
ATOM 661 O O . THR A 1 89 ? 9.924 -10.843 -12.226 1.00 76.81 89 THR A O 1
ATOM 664 N N . SER A 1 90 ? 8.638 -9.073 -11.760 1.00 77.12 90 SER A N 1
ATOM 665 C CA . SER A 1 90 ? 9.281 -8.194 -12.742 1.00 77.12 90 SER A CA 1
ATOM 666 C C . SER A 1 90 ? 10.751 -7.899 -12.413 1.00 77.12 90 SER A C 1
ATOM 668 O O . SER A 1 90 ? 11.589 -7.803 -13.304 1.00 77.12 90 SER A O 1
ATOM 670 N N . VAL A 1 91 ? 11.086 -7.784 -11.126 1.00 72.12 91 VAL A N 1
ATOM 671 C CA . VAL A 1 91 ? 12.468 -7.659 -10.640 1.00 72.12 91 VAL A CA 1
ATOM 672 C C . VAL A 1 91 ? 13.262 -8.947 -10.856 1.00 72.12 91 VAL A C 1
ATOM 674 O O . VAL A 1 91 ? 14.429 -8.902 -11.233 1.00 72.12 91 VAL A O 1
ATOM 677 N N . SER A 1 92 ? 12.648 -10.103 -10.614 1.00 68.56 92 SER A N 1
ATOM 678 C CA . SER A 1 92 ? 13.274 -11.391 -10.902 1.00 68.56 92 SER A CA 1
ATOM 679 C C . SER A 1 92 ? 13.534 -11.544 -12.400 1.00 68.56 92 SER A C 1
ATOM 681 O O . SER A 1 92 ? 14.570 -12.076 -12.783 1.00 68.56 92 SER A O 1
ATOM 683 N N . ASP A 1 93 ? 12.620 -11.053 -13.235 1.00 72.44 93 ASP A N 1
ATOM 684 C CA . ASP A 1 93 ? 12.745 -11.083 -14.690 1.00 72.44 93 ASP A CA 1
ATOM 685 C C . ASP A 1 93 ? 13.883 -10.169 -15.182 1.00 72.44 93 ASP A C 1
ATOM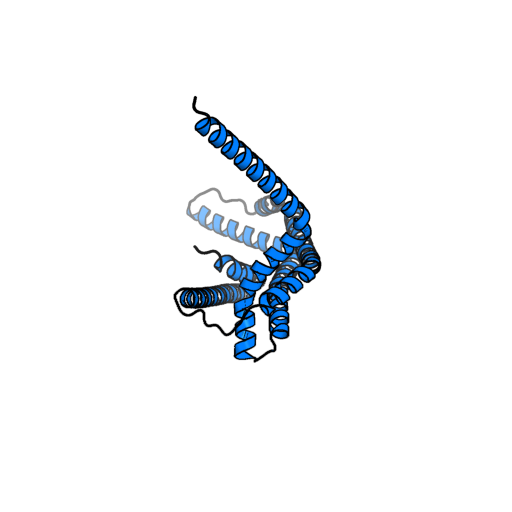 687 O O . ASP A 1 93 ? 14.691 -10.588 -16.007 1.00 72.44 93 ASP A O 1
ATOM 691 N N . LEU A 1 94 ? 14.035 -8.974 -14.585 1.00 69.88 94 LEU A N 1
ATOM 692 C CA . LEU A 1 94 ? 15.219 -8.105 -14.735 1.00 69.88 94 LEU A CA 1
ATOM 693 C C . LEU A 1 94 ? 16.524 -8.829 -14.389 1.00 69.88 94 LEU A C 1
ATOM 695 O O . LEU A 1 94 ? 17.508 -8.707 -15.112 1.00 69.88 94 LEU A O 1
ATOM 699 N N . ALA A 1 95 ? 16.547 -9.530 -13.253 1.00 65.62 95 ALA A N 1
ATOM 700 C CA . ALA A 1 95 ? 17.748 -10.183 -12.744 1.00 65.62 95 ALA A CA 1
ATOM 701 C C . ALA A 1 95 ? 18.158 -11.395 -13.588 1.00 65.62 95 ALA A C 1
ATOM 703 O O . ALA A 1 95 ? 19.348 -11.628 -13.775 1.00 65.62 95 ALA A O 1
ATOM 704 N N . GLN A 1 96 ? 17.189 -12.144 -14.119 1.00 65.06 96 GLN A N 1
ATOM 705 C CA . GLN A 1 96 ? 17.444 -13.317 -14.959 1.00 65.06 96 GLN A CA 1
ATOM 706 C C . GLN A 1 96 ? 17.774 -12.946 -16.411 1.00 65.06 96 GLN A C 1
ATOM 708 O O . GLN A 1 96 ? 18.591 -13.618 -17.031 1.00 65.06 96 GLN A O 1
ATOM 713 N N . HIS A 1 97 ? 17.214 -11.850 -16.934 1.00 66.81 97 HIS A N 1
ATOM 714 C CA . HIS A 1 97 ? 17.486 -11.344 -18.286 1.00 66.81 97 HIS A CA 1
ATOM 715 C C . HIS A 1 97 ? 18.455 -10.146 -18.303 1.00 66.81 97 HIS A C 1
ATOM 717 O O . HIS A 1 97 ? 18.445 -9.334 -19.235 1.00 66.81 97 HIS A O 1
ATOM 723 N N . GLY A 1 98 ? 19.316 -10.029 -17.285 1.00 59.25 98 GLY A N 1
ATOM 724 C CA . GLY A 1 98 ? 20.271 -8.925 -17.140 1.00 59.25 98 GLY A CA 1
ATOM 725 C C . GLY A 1 98 ? 21.180 -8.739 -18.361 1.00 59.25 98 GLY A C 1
ATOM 726 O O . GLY A 1 98 ? 21.437 -7.605 -18.764 1.00 59.25 98 GLY A O 1
ATOM 727 N N . GLU A 1 99 ? 21.582 -9.828 -19.025 1.00 58.72 99 GLU A N 1
ATOM 728 C CA . GLU A 1 99 ? 22.380 -9.770 -20.260 1.00 58.72 99 GLU A CA 1
ATOM 729 C C . GLU A 1 99 ? 21.629 -9.101 -21.427 1.00 58.72 99 GLU A C 1
ATOM 731 O O . GLU A 1 99 ? 22.217 -8.350 -22.205 1.00 58.72 99 GLU A O 1
ATOM 736 N N . THR A 1 100 ? 20.310 -9.298 -21.539 1.00 62.06 100 THR A N 1
ATOM 737 C CA . THR A 1 100 ? 19.489 -8.638 -22.569 1.00 62.06 100 THR A CA 1
ATOM 738 C C . THR A 1 100 ? 19.403 -7.132 -22.322 1.00 62.06 100 THR A C 1
ATOM 740 O O . THR A 1 100 ? 19.523 -6.344 -23.260 1.00 62.06 100 THR A O 1
ATOM 743 N N . TYR A 1 101 ? 19.286 -6.717 -21.057 1.00 63.34 101 TYR A N 1
ATOM 744 C CA . TYR A 1 101 ? 19.306 -5.305 -20.672 1.00 63.34 101 TYR A CA 1
ATOM 745 C C . TYR A 1 101 ? 20.658 -4.640 -20.921 1.00 63.34 101 TYR A C 1
ATOM 747 O O . TYR A 1 101 ? 20.702 -3.522 -21.434 1.00 63.34 101 TYR A O 1
ATOM 755 N N . GLN A 1 102 ? 21.760 -5.329 -20.612 1.00 63.09 102 GLN A N 1
ATOM 756 C CA . GLN A 1 102 ? 23.107 -4.854 -20.932 1.00 63.09 102 GLN A CA 1
ATOM 757 C C . GLN A 1 102 ? 23.264 -4.612 -22.437 1.00 63.09 102 GLN A C 1
ATOM 759 O O . GLN A 1 102 ? 23.843 -3.605 -22.841 1.00 63.09 102 GLN A O 1
ATOM 764 N N . ASN A 1 103 ? 22.691 -5.480 -23.274 1.00 66.31 103 ASN A N 1
ATOM 765 C CA . ASN A 1 103 ? 22.727 -5.322 -24.726 1.00 66.31 103 ASN A CA 1
ATOM 766 C C . ASN A 1 103 ? 21.881 -4.135 -25.211 1.00 66.31 103 ASN A C 1
ATOM 768 O O . ASN A 1 103 ? 22.354 -3.361 -26.041 1.00 66.31 103 ASN A O 1
ATOM 772 N N . SER A 1 104 ? 20.680 -3.917 -24.665 1.00 70.00 104 SER A N 1
ATOM 773 C CA . SER A 1 104 ? 19.878 -2.722 -24.981 1.00 70.00 104 SER A CA 1
ATOM 774 C C . SER A 1 104 ? 20.552 -1.422 -24.525 1.00 70.00 104 SER A C 1
ATOM 776 O O . SER A 1 104 ? 20.503 -0.426 -25.243 1.00 70.00 104 SER A O 1
ATOM 778 N N . LEU A 1 105 ? 21.230 -1.428 -23.372 1.00 66.25 105 LEU A N 1
ATOM 779 C CA . LEU A 1 105 ? 22.008 -0.282 -22.888 1.00 66.25 105 LEU A CA 1
ATOM 780 C C . LEU A 1 105 ? 23.255 -0.026 -23.742 1.00 66.25 105 LEU A C 1
ATOM 782 O O . LEU A 1 105 ? 23.569 1.129 -24.019 1.00 66.25 105 LEU A O 1
ATOM 786 N N . ARG A 1 106 ? 23.932 -1.080 -24.218 1.00 66.75 106 ARG A N 1
ATOM 787 C CA . ARG A 1 106 ? 25.020 -0.972 -25.205 1.00 66.75 106 ARG A CA 1
ATOM 788 C C . ARG A 1 106 ? 24.523 -0.392 -26.529 1.00 66.75 106 ARG A C 1
ATOM 790 O O . ARG A 1 106 ? 25.226 0.414 -27.136 1.00 66.75 106 ARG A O 1
ATOM 797 N N . ILE A 1 107 ? 23.315 -0.769 -26.957 1.00 70.62 107 ILE A N 1
ATOM 798 C CA . ILE A 1 107 ? 22.696 -0.232 -28.172 1.00 70.62 107 ILE A CA 1
ATOM 799 C C . ILE A 1 107 ? 22.411 1.266 -28.019 1.00 70.62 107 ILE A C 1
ATOM 801 O O . ILE A 1 107 ? 22.906 2.085 -28.786 1.00 70.62 107 ILE A O 1
ATOM 805 N N . LEU A 1 108 ? 21.709 1.638 -26.949 1.00 70.81 108 LEU A N 1
ATOM 806 C CA . LEU A 1 108 ? 21.396 3.037 -26.671 1.00 70.81 108 LEU A CA 1
ATOM 807 C C . LEU A 1 108 ? 22.665 3.882 -26.471 1.00 70.81 108 LEU A C 1
ATOM 809 O O . LEU A 1 108 ? 22.726 5.027 -26.908 1.00 70.81 108 LEU A O 1
ATOM 813 N N . GLY A 1 109 ? 23.697 3.311 -25.845 1.00 70.50 109 GLY A N 1
ATOM 814 C CA . GLY A 1 109 ? 25.000 3.948 -25.680 1.00 70.50 109 GLY A CA 1
ATOM 815 C C . GLY A 1 109 ? 25.670 4.276 -27.014 1.00 70.50 109 GLY A C 1
ATOM 816 O O . GLY A 1 109 ? 26.151 5.397 -27.181 1.00 70.50 109 GLY A O 1
ATOM 817 N N . HIS A 1 110 ? 25.665 3.352 -27.982 1.00 69.69 110 HIS A N 1
ATOM 818 C CA . HIS A 1 110 ? 26.238 3.639 -29.300 1.00 69.69 110 HIS A CA 1
ATOM 819 C C . HIS A 1 110 ? 25.422 4.677 -30.072 1.00 69.69 110 HIS A C 1
ATOM 821 O O . HIS A 1 110 ? 26.014 5.545 -30.711 1.00 69.69 110 HIS A O 1
ATOM 827 N N . ASP A 1 111 ? 24.090 4.635 -29.981 1.00 75.12 111 ASP A N 1
ATOM 828 C CA . ASP A 1 111 ? 23.210 5.581 -30.674 1.00 75.12 111 ASP A CA 1
ATOM 829 C C . ASP A 1 111 ? 23.369 7.000 -30.119 1.00 75.12 111 ASP A C 1
ATOM 831 O O . ASP A 1 111 ? 23.442 7.971 -30.876 1.00 75.12 111 ASP A O 1
ATOM 835 N N . LEU A 1 112 ? 23.506 7.136 -28.795 1.00 75.44 112 LEU A N 1
ATOM 836 C CA . LEU A 1 112 ? 23.757 8.419 -28.140 1.00 75.44 112 LEU A CA 1
ATOM 837 C C . LEU A 1 112 ? 25.144 8.980 -28.474 1.00 75.44 112 LEU A C 1
ATOM 839 O O . LEU A 1 112 ? 25.260 10.181 -28.714 1.00 75.44 112 LEU A O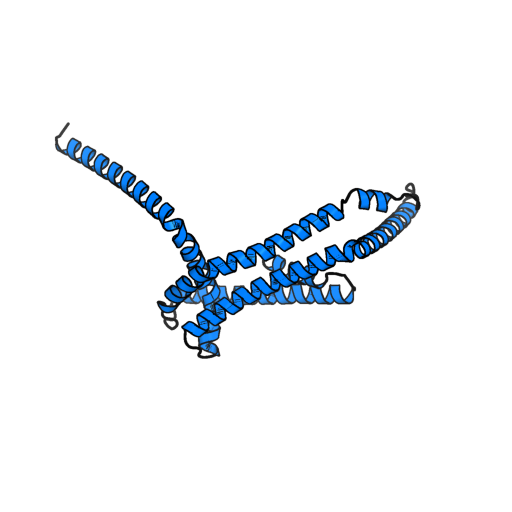 1
ATOM 843 N N . ILE A 1 113 ? 26.186 8.141 -28.529 1.00 72.62 113 ILE A N 1
ATOM 844 C CA . ILE A 1 113 ? 27.530 8.562 -28.963 1.00 72.62 113 ILE A CA 1
ATOM 845 C C . ILE A 1 113 ? 27.511 8.947 -30.449 1.00 72.62 113 ILE A C 1
ATOM 847 O O . ILE A 1 113 ? 28.119 9.944 -30.831 1.00 72.62 113 ILE A O 1
ATOM 851 N N . GLY A 1 114 ? 26.769 8.214 -31.284 1.00 71.94 114 GLY A N 1
ATOM 852 C CA . GLY A 1 114 ? 26.555 8.536 -32.694 1.00 71.94 114 GLY A CA 1
ATOM 853 C C . GLY A 1 114 ? 25.863 9.886 -32.886 1.00 71.94 114 GLY A C 1
ATOM 854 O O . GLY A 1 114 ? 26.338 10.713 -33.663 1.00 71.94 114 GLY A O 1
ATOM 855 N N . PHE A 1 115 ? 24.798 10.153 -32.126 1.00 77.44 115 PHE A N 1
ATOM 856 C CA . PHE A 1 115 ? 24.109 11.445 -32.115 1.00 77.44 115 PHE A CA 1
ATOM 857 C C . PHE A 1 115 ? 24.996 12.576 -31.571 1.00 77.44 115 PHE A C 1
ATOM 859 O O . PHE A 1 115 ? 25.046 13.668 -32.132 1.00 77.44 115 PHE A O 1
ATOM 866 N N . ALA A 1 116 ? 25.755 12.324 -30.504 1.00 75.50 116 ALA A N 1
ATOM 867 C CA . ALA A 1 116 ? 26.707 13.294 -29.976 1.00 75.50 116 ALA A CA 1
ATOM 868 C C . ALA A 1 116 ? 27.802 13.623 -31.001 1.00 75.50 116 ALA A C 1
ATOM 870 O O . ALA A 1 116 ? 28.156 14.788 -31.161 1.00 75.50 116 ALA A O 1
ATOM 871 N N . ASN A 1 117 ? 28.289 12.627 -31.744 1.00 73.12 117 ASN A N 1
ATOM 872 C CA . ASN A 1 117 ? 29.276 12.805 -32.803 1.00 73.12 117 ASN A CA 1
ATOM 873 C C . ASN A 1 117 ? 28.709 13.547 -34.020 1.00 73.12 117 ASN A C 1
ATOM 875 O O . ASN A 1 117 ? 29.423 14.361 -34.603 1.00 73.12 117 ASN A O 1
ATOM 879 N N . THR A 1 118 ? 27.439 13.338 -34.389 1.00 78.19 118 THR A N 1
ATOM 880 C CA . THR A 1 118 ? 26.805 14.121 -35.465 1.00 78.19 118 THR A CA 1
ATOM 881 C C . THR A 1 118 ? 26.646 15.588 -35.068 1.00 78.19 118 THR A C 1
ATOM 883 O O . THR A 1 118 ? 26.871 16.471 -35.896 1.00 78.19 118 THR A O 1
ATOM 886 N N . LEU A 1 119 ? 26.354 15.870 -33.794 1.00 77.75 119 LEU A N 1
ATOM 887 C CA . LEU A 1 119 ? 26.291 17.241 -33.284 1.00 77.75 119 LEU A CA 1
ATOM 888 C C . LEU A 1 119 ? 27.690 17.859 -33.124 1.00 77.75 119 LEU A C 1
ATOM 890 O O . LEU A 1 119 ? 27.894 19.018 -33.481 1.00 77.75 119 LEU A O 1
ATOM 894 N N . ALA A 1 120 ? 28.674 17.094 -32.647 1.00 73.12 120 ALA A N 1
ATOM 895 C CA . ALA A 1 120 ? 30.063 17.534 -32.499 1.00 73.12 120 ALA A CA 1
ATOM 896 C C . ALA A 1 120 ? 30.723 17.839 -33.853 1.00 73.12 120 ALA A C 1
ATOM 898 O O . ALA A 1 120 ? 31.450 18.827 -33.962 1.00 73.12 120 ALA A O 1
ATOM 899 N N . ALA A 1 121 ? 30.408 17.061 -34.896 1.00 73.25 121 ALA A N 1
ATOM 900 C CA . ALA A 1 121 ? 30.841 17.314 -36.271 1.00 73.25 121 ALA A CA 1
ATOM 901 C C . ALA A 1 121 ? 30.289 18.638 -36.825 1.00 73.25 121 ALA A C 1
ATOM 903 O O . ALA A 1 121 ? 30.969 19.313 -37.595 1.00 73.25 121 ALA A O 1
ATOM 904 N N . LEU A 1 122 ? 29.086 19.039 -36.400 1.00 75.94 122 LEU A N 1
ATOM 905 C CA . LEU A 1 122 ? 28.471 20.310 -36.790 1.00 75.94 122 LEU A CA 1
ATOM 906 C C . LEU A 1 122 ? 29.098 21.516 -36.064 1.00 75.94 122 LEU A C 1
ATOM 908 O O . LEU A 1 122 ? 29.122 22.618 -36.605 1.00 75.94 122 LEU A O 1
ATOM 912 N N . VAL A 1 123 ? 29.614 21.304 -34.849 1.00 79.88 123 VAL A N 1
ATOM 913 C CA . VAL A 1 123 ? 30.206 22.339 -33.977 1.00 79.88 123 VAL A CA 1
ATOM 914 C C . VAL A 1 123 ? 31.745 22.385 -34.082 1.00 79.88 123 VAL A C 1
ATOM 916 O O . VAL A 1 123 ? 32.378 23.290 -33.545 1.00 79.88 123 VAL A O 1
ATOM 919 N N . GLY A 1 124 ? 32.367 21.454 -34.814 1.00 72.94 124 GLY A N 1
ATOM 920 C CA . GLY A 1 124 ? 33.821 21.402 -35.018 1.00 72.94 124 GLY A CA 1
ATOM 921 C C . GLY A 1 124 ? 34.612 20.935 -33.790 1.00 72.94 124 GLY A C 1
ATOM 922 O O . GLY A 1 124 ? 35.798 21.238 -33.666 1.00 72.94 124 GLY A O 1
ATOM 923 N N . LEU A 1 125 ? 33.962 20.220 -32.868 1.00 75.19 125 LEU A N 1
ATOM 924 C CA . LEU A 1 125 ? 34.605 19.644 -31.688 1.00 75.19 125 LEU A CA 1
ATOM 925 C C . LEU A 1 125 ? 35.312 18.319 -32.038 1.00 75.19 125 LEU A C 1
ATOM 927 O O . LEU A 1 125 ? 34.907 17.641 -32.985 1.00 75.19 125 LEU A O 1
ATOM 931 N N . PRO A 1 126 ? 36.354 17.920 -31.280 1.00 68.56 126 PRO A N 1
ATOM 932 C CA . PRO A 1 126 ? 37.000 16.620 -31.439 1.00 68.56 126 PRO A CA 1
ATOM 933 C C . PRO A 1 126 ? 35.975 15.483 -31.359 1.00 68.56 126 PRO A C 1
ATOM 935 O O . PRO A 1 126 ? 35.240 15.379 -30.375 1.00 68.56 126 PRO A O 1
ATOM 938 N N . LEU A 1 127 ? 35.925 14.643 -32.395 1.00 62.22 127 LEU A N 1
ATOM 939 C CA . LEU A 1 127 ? 35.011 13.504 -32.437 1.00 62.22 127 LEU A CA 1
ATOM 940 C C . LEU A 1 127 ? 35.441 12.460 -31.410 1.00 62.22 127 LEU A C 1
ATOM 942 O O . LEU A 1 127 ? 36.626 12.140 -31.297 1.00 62.22 127 LEU A O 1
ATOM 946 N N . ILE A 1 128 ? 34.469 11.906 -30.692 1.00 64.56 128 ILE A N 1
ATOM 947 C CA . ILE A 1 128 ? 34.704 10.780 -29.795 1.00 64.56 128 ILE A CA 1
ATOM 948 C C . ILE A 1 128 ? 34.965 9.559 -30.694 1.00 64.56 128 ILE A C 1
ATOM 950 O O . ILE A 1 128 ? 34.083 9.211 -31.489 1.00 64.56 128 ILE A O 1
ATOM 954 N N . PRO A 1 129 ? 36.151 8.919 -30.630 1.00 61.91 129 PRO A N 1
ATOM 955 C CA . PRO A 1 129 ? 36.467 7.779 -31.481 1.00 61.91 129 PRO A CA 1
ATOM 956 C C . PRO A 1 129 ? 35.444 6.644 -31.283 1.00 61.91 129 PRO A C 1
ATOM 958 O O . PRO A 1 129 ? 35.147 6.302 -30.137 1.00 61.91 129 PRO A O 1
ATOM 961 N N . PRO A 1 130 ? 34.929 6.028 -32.366 1.00 59.28 130 PRO A N 1
ATOM 962 C CA . PRO A 1 130 ? 33.903 4.972 -32.315 1.00 59.28 130 PRO A CA 1
ATOM 963 C C . PRO A 1 130 ? 34.381 3.665 -31.657 1.00 59.28 130 PRO A C 1
ATOM 965 O O . PRO A 1 130 ? 33.599 2.755 -31.419 1.00 59.28 130 PRO A O 1
ATOM 968 N N . ASN A 1 131 ? 35.678 3.581 -31.394 1.00 54.53 131 ASN A N 1
ATOM 969 C CA . ASN A 1 131 ? 36.421 2.460 -30.842 1.00 54.53 131 ASN A CA 1
ATOM 970 C C . ASN A 1 131 ? 36.845 2.691 -29.384 1.00 54.53 131 ASN A C 1
ATOM 972 O O . ASN A 1 131 ? 37.624 1.910 -28.848 1.00 54.53 131 ASN A O 1
ATOM 976 N N . LEU A 1 132 ? 36.376 3.765 -28.741 1.00 52.44 132 LEU A N 1
ATOM 977 C CA . LEU A 1 132 ? 36.420 3.814 -27.291 1.00 52.44 132 LEU A CA 1
ATOM 978 C C . LEU A 1 132 ? 35.261 2.973 -26.778 1.00 52.44 132 LEU A C 1
ATOM 980 O O . LEU A 1 132 ? 34.095 3.343 -26.908 1.00 52.44 132 LEU A O 1
ATOM 984 N N . ASP A 1 133 ? 35.616 1.883 -26.118 1.00 59.38 133 ASP A N 1
ATOM 985 C CA . ASP A 1 133 ? 34.767 1.106 -25.225 1.00 59.38 133 ASP A CA 1
ATOM 986 C C . ASP A 1 133 ? 34.299 1.962 -24.024 1.00 59.38 133 ASP A C 1
ATOM 988 O O . ASP A 1 133 ? 34.157 1.472 -22.917 1.00 59.38 133 ASP A O 1
ATOM 992 N N . THR A 1 134 ? 34.066 3.271 -24.177 1.00 57.50 134 THR A N 1
ATOM 993 C CA . THR A 1 134 ? 33.542 4.179 -23.148 1.00 57.50 134 THR A CA 1
ATOM 994 C C . THR A 1 134 ? 32.158 3.750 -22.688 1.00 57.50 134 THR A C 1
ATOM 996 O O . THR A 1 134 ? 31.840 3.908 -21.512 1.00 57.50 134 THR A O 1
ATOM 999 N N . ALA A 1 135 ? 31.357 3.159 -23.579 1.00 55.28 135 ALA A N 1
ATOM 1000 C CA . ALA A 1 135 ? 30.112 2.497 -23.203 1.00 55.28 135 ALA A CA 1
ATOM 1001 C C . ALA A 1 135 ? 30.380 1.273 -22.312 1.00 55.28 135 ALA A C 1
ATOM 1003 O O . ALA A 1 135 ? 29.661 1.054 -21.345 1.00 55.28 135 ALA A O 1
ATOM 1004 N N . GLU A 1 136 ? 31.445 0.516 -22.577 1.00 58.66 136 GLU A N 1
ATOM 1005 C CA . GLU A 1 136 ? 31.821 -0.661 -21.794 1.00 58.66 136 GLU A CA 1
ATOM 1006 C C . GLU A 1 136 ? 32.489 -0.294 -20.461 1.00 58.66 136 GLU A C 1
ATOM 1008 O O . GLU A 1 136 ? 32.177 -0.904 -19.448 1.00 58.66 136 GLU A O 1
ATOM 1013 N N . VAL A 1 137 ? 33.302 0.766 -20.413 1.00 58.75 137 VAL A N 1
ATOM 1014 C CA . VAL A 1 137 ? 33.870 1.360 -19.190 1.00 58.75 137 VAL A CA 1
ATOM 1015 C C . VAL A 1 137 ? 32.761 1.944 -18.311 1.00 58.75 137 VAL A C 1
ATOM 1017 O O . VAL A 1 137 ? 32.794 1.789 -17.092 1.00 58.75 137 VAL A O 1
ATOM 1020 N N . PHE A 1 138 ? 31.741 2.574 -18.906 1.00 58.16 138 PHE A N 1
ATOM 1021 C CA . PHE A 1 138 ? 30.573 3.061 -18.170 1.00 58.16 138 PHE A CA 1
ATOM 1022 C C . PHE A 1 138 ? 29.729 1.897 -17.627 1.00 58.16 138 PHE A C 1
ATOM 1024 O O . PHE A 1 138 ? 29.389 1.895 -16.444 1.00 58.16 138 PHE A O 1
ATOM 1031 N N . ILE A 1 139 ? 29.472 0.866 -18.440 1.00 57.81 139 ILE A N 1
ATOM 1032 C CA . ILE A 1 139 ? 28.787 -0.367 -18.016 1.00 57.81 139 ILE A CA 1
ATOM 1033 C C . ILE A 1 139 ? 29.607 -1.127 -16.958 1.00 57.81 139 ILE A C 1
ATOM 1035 O O . ILE A 1 139 ? 29.017 -1.682 -16.049 1.00 57.81 139 ILE A O 1
ATOM 1039 N N . GLN A 1 140 ? 30.942 -1.121 -17.002 1.00 58.28 140 GLN A N 1
ATOM 1040 C CA . GLN A 1 140 ? 31.799 -1.717 -15.965 1.00 58.28 140 GLN A CA 1
ATOM 1041 C C . GLN A 1 140 ? 31.837 -0.882 -14.677 1.00 58.28 140 GLN A C 1
ATOM 1043 O O . GLN A 1 140 ? 31.992 -1.436 -13.589 1.00 58.28 140 GLN A O 1
ATOM 1048 N N . SER A 1 141 ? 31.682 0.445 -14.772 1.00 57.53 141 SER A N 1
ATOM 1049 C CA . SER A 1 141 ? 31.577 1.326 -13.599 1.00 57.53 141 SER A CA 1
ATOM 1050 C C . SER A 1 141 ? 30.246 1.158 -12.859 1.00 57.53 141 SER A C 1
ATOM 1052 O O . SER A 1 141 ? 30.178 1.321 -11.639 1.00 57.53 141 SER A O 1
ATOM 1054 N N . ILE A 1 142 ? 29.193 0.785 -13.589 1.00 61.06 142 ILE A N 1
ATOM 1055 C CA . ILE A 1 142 ? 27.910 0.391 -13.024 1.00 61.06 142 ILE A CA 1
ATOM 1056 C C . ILE A 1 142 ? 27.989 -1.109 -12.793 1.00 61.06 142 ILE A C 1
ATOM 1058 O O . ILE A 1 142 ? 27.739 -1.892 -13.695 1.00 61.06 142 ILE A O 1
ATOM 1062 N N . ASN A 1 143 ? 28.340 -1.524 -11.579 1.00 66.06 143 ASN A N 1
ATOM 1063 C CA . ASN A 1 143 ? 28.339 -2.935 -11.212 1.00 66.06 143 ASN A CA 1
ATOM 1064 C C . ASN A 1 143 ? 26.893 -3.477 -11.254 1.00 66.06 143 ASN A C 1
ATOM 1066 O O . ASN A 1 143 ? 26.175 -3.501 -10.256 1.00 66.06 143 ASN A O 1
ATOM 1070 N N . VAL A 1 144 ? 26.435 -3.832 -12.453 1.00 65.56 144 VAL A N 1
ATOM 1071 C CA . VAL A 1 144 ? 25.076 -4.289 -12.744 1.00 65.56 144 VAL A CA 1
ATOM 1072 C C . VAL A 1 144 ? 24.758 -5.533 -11.931 1.00 65.56 144 VAL A C 1
ATOM 1074 O O . VAL A 1 144 ? 23.639 -5.656 -11.452 1.00 65.56 144 VAL A O 1
ATOM 1077 N N . ASP A 1 145 ? 25.754 -6.369 -11.647 1.00 67.31 145 ASP A N 1
ATOM 1078 C CA . ASP A 1 145 ? 25.603 -7.539 -10.786 1.00 67.31 145 ASP A CA 1
ATOM 1079 C C . ASP A 1 145 ? 25.299 -7.143 -9.337 1.00 67.31 145 ASP A C 1
ATOM 1081 O O . ASP A 1 145 ? 24.432 -7.742 -8.701 1.00 67.31 145 ASP A O 1
ATOM 1085 N N . SER A 1 146 ? 25.941 -6.093 -8.807 1.00 69.94 146 SER A N 1
ATOM 1086 C CA . SER A 1 146 ? 25.646 -5.609 -7.452 1.00 69.94 146 SER A CA 1
ATOM 1087 C C . SER A 1 146 ? 24.303 -4.880 -7.365 1.00 69.94 146 SER A C 1
ATOM 1089 O O . SER A 1 146 ? 23.608 -5.006 -6.352 1.00 69.94 146 SER A O 1
ATOM 1091 N N . LEU A 1 147 ? 23.887 -4.175 -8.422 1.00 68.06 147 LEU A N 1
ATOM 1092 C CA . LEU A 1 147 ? 22.550 -3.584 -8.507 1.00 68.06 147 LEU A CA 1
ATOM 1093 C C . LEU A 1 147 ? 21.474 -4.669 -8.595 1.00 68.06 147 LEU A C 1
ATOM 1095 O O . LEU A 1 147 ? 20.529 -4.644 -7.812 1.00 68.06 147 LEU A O 1
ATOM 1099 N N . LEU A 1 148 ? 21.639 -5.660 -9.471 1.00 66.38 148 LEU A N 1
ATOM 1100 C CA . LEU A 1 148 ? 20.718 -6.790 -9.600 1.00 66.38 148 LEU A CA 1
ATOM 1101 C C . LEU A 1 148 ? 20.651 -7.611 -8.306 1.00 66.38 148 LEU A C 1
ATOM 1103 O O . LEU A 1 148 ? 19.556 -7.962 -7.871 1.00 66.38 148 LEU A O 1
ATOM 1107 N N . ALA A 1 149 ? 21.782 -7.838 -7.630 1.00 69.81 149 ALA A N 1
ATOM 1108 C CA . ALA A 1 149 ? 21.810 -8.488 -6.322 1.00 69.81 149 ALA A CA 1
ATOM 1109 C C . ALA A 1 149 ? 21.083 -7.658 -5.252 1.00 69.81 149 ALA A C 1
ATOM 1111 O O . ALA A 1 149 ? 20.308 -8.208 -4.475 1.00 69.81 149 ALA A O 1
ATOM 1112 N N . THR A 1 150 ? 21.262 -6.334 -5.226 1.00 73.19 150 THR A N 1
ATOM 1113 C CA . THR A 1 150 ? 20.582 -5.453 -4.259 1.00 73.19 150 THR A CA 1
ATOM 1114 C C . THR A 1 150 ? 19.071 -5.410 -4.495 1.00 73.19 150 THR A C 1
ATOM 1116 O O . THR A 1 150 ? 18.294 -5.504 -3.543 1.00 73.19 150 THR A O 1
ATOM 1119 N N . ILE A 1 151 ? 18.635 -5.320 -5.755 1.00 69.38 151 ILE A N 1
ATOM 1120 C CA . ILE A 1 151 ? 17.213 -5.331 -6.125 1.00 69.38 151 ILE A CA 1
ATOM 1121 C C . ILE A 1 151 ? 16.612 -6.729 -5.862 1.00 69.38 151 ILE A C 1
ATOM 1123 O O . ILE A 1 151 ? 15.505 -6.827 -5.333 1.00 69.38 151 ILE A O 1
ATOM 1127 N N . GLY A 1 152 ? 17.356 -7.810 -6.124 1.00 69.00 152 GLY A N 1
ATOM 1128 C CA . GLY A 1 152 ? 16.959 -9.190 -5.827 1.00 69.00 152 GLY A CA 1
ATOM 1129 C C . GLY A 1 152 ? 16.816 -9.478 -4.326 1.00 69.00 152 GLY A C 1
ATOM 1130 O O . GLY A 1 152 ? 15.797 -10.020 -3.898 1.00 69.00 152 GLY A O 1
ATOM 1131 N N . ILE A 1 153 ? 17.779 -9.040 -3.506 1.00 67.75 153 ILE A N 1
ATOM 1132 C CA . ILE A 1 153 ? 17.709 -9.118 -2.035 1.00 67.75 153 ILE A CA 1
ATOM 1133 C C . ILE A 1 153 ? 16.531 -8.277 -1.519 1.00 67.75 153 ILE A C 1
ATOM 1135 O O . ILE A 1 153 ? 15.776 -8.722 -0.649 1.00 67.75 153 ILE A O 1
ATOM 1139 N N . GLY A 1 154 ? 16.321 -7.090 -2.096 1.00 67.12 154 GLY A N 1
ATOM 1140 C CA . GLY A 1 154 ? 15.153 -6.250 -1.837 1.00 67.12 154 GLY A CA 1
ATOM 1141 C C . GLY A 1 154 ? 13.842 -6.990 -2.104 1.00 67.12 154 GLY A C 1
ATOM 1142 O O . GLY A 1 154 ? 12.985 -7.045 -1.224 1.00 67.12 154 GLY A O 1
ATOM 1143 N N . ALA A 1 155 ? 13.706 -7.637 -3.263 1.00 67.25 155 ALA A N 1
ATOM 1144 C CA . ALA A 1 155 ? 12.520 -8.417 -3.610 1.00 67.25 155 ALA A CA 1
ATOM 1145 C C . ALA A 1 155 ? 12.283 -9.592 -2.645 1.00 67.25 155 ALA A C 1
ATOM 1147 O O . ALA A 1 155 ? 11.154 -9.776 -2.183 1.00 67.25 155 ALA A O 1
ATOM 1148 N N . SER A 1 156 ? 13.327 -10.339 -2.261 1.00 68.25 156 SER A N 1
ATOM 1149 C CA . SER A 1 156 ? 13.189 -11.426 -1.279 1.00 68.25 156 SER A CA 1
ATOM 1150 C C . SER A 1 156 ? 12.774 -10.927 0.108 1.00 68.25 156 SER A C 1
ATOM 1152 O O . SER A 1 156 ? 11.946 -11.556 0.770 1.00 68.25 156 SER A O 1
ATOM 1154 N N . ASN A 1 157 ? 13.272 -9.759 0.526 1.00 72.88 157 ASN A N 1
ATOM 1155 C CA . ASN A 1 157 ? 12.898 -9.148 1.800 1.00 72.88 157 ASN A CA 1
ATOM 1156 C C . ASN A 1 157 ? 11.447 -8.658 1.793 1.00 72.88 157 ASN A C 1
ATOM 1158 O O . ASN A 1 157 ? 10.756 -8.786 2.801 1.00 72.88 157 ASN A O 1
ATOM 1162 N N . VAL A 1 158 ? 10.953 -8.145 0.662 1.00 70.81 158 VAL A N 1
ATOM 1163 C CA . VAL A 1 158 ? 9.542 -7.758 0.526 1.00 70.81 158 VAL A CA 1
ATOM 1164 C C . VAL A 1 158 ? 8.635 -8.994 0.608 1.00 70.81 158 VAL A C 1
ATOM 1166 O O . VAL A 1 158 ? 7.638 -8.962 1.329 1.00 70.81 158 VAL A O 1
ATOM 1169 N N . ILE A 1 159 ? 8.999 -10.110 -0.037 1.00 70.38 159 ILE A N 1
ATOM 1170 C CA . ILE A 1 159 ? 8.252 -11.379 0.068 1.00 70.38 159 ILE A CA 1
ATOM 1171 C C . ILE A 1 159 ? 8.239 -11.889 1.523 1.00 70.38 159 ILE A C 1
ATOM 1173 O O . ILE A 1 159 ? 7.181 -12.246 2.049 1.00 70.38 159 ILE A O 1
ATOM 1177 N N . GLY A 1 160 ? 9.385 -11.858 2.213 1.00 72.19 160 GLY A N 1
ATOM 1178 C CA . GLY A 1 160 ? 9.478 -12.203 3.638 1.00 72.19 160 GLY A CA 1
ATOM 1179 C C . GLY A 1 160 ? 8.673 -11.260 4.546 1.00 72.19 160 GLY A C 1
ATOM 1180 O O . GLY A 1 160 ? 8.041 -11.694 5.515 1.00 72.19 160 GLY A O 1
ATOM 1181 N N . GLY A 1 161 ? 8.617 -9.973 4.199 1.00 73.56 161 GLY A N 1
ATOM 1182 C CA . GLY A 1 161 ? 7.788 -8.964 4.858 1.00 73.56 161 GLY A CA 1
ATOM 1183 C C . GLY A 1 161 ? 6.293 -9.269 4.752 1.00 73.56 161 GLY A C 1
ATOM 1184 O O . GLY A 1 161 ? 5.578 -9.180 5.746 1.00 73.56 161 GLY A O 1
ATOM 1185 N N . VAL A 1 162 ? 5.818 -9.723 3.588 1.00 70.19 162 VAL A N 1
ATOM 1186 C CA . VAL A 1 162 ? 4.421 -10.159 3.417 1.00 70.19 162 VAL A CA 1
ATOM 1187 C C . VAL A 1 162 ? 4.119 -11.401 4.260 1.00 70.19 162 VAL A C 1
ATOM 1189 O O . VAL A 1 162 ? 3.079 -11.454 4.917 1.00 70.19 162 VAL A O 1
ATOM 1192 N N . SER A 1 163 ? 5.037 -12.373 4.311 1.00 72.12 163 SER A N 1
ATOM 1193 C CA . SER A 1 163 ? 4.865 -13.573 5.143 1.00 72.12 163 SER A CA 1
ATOM 1194 C C . SER A 1 163 ? 4.801 -13.245 6.639 1.00 72.12 163 SER A C 1
ATOM 1196 O O . SER A 1 163 ? 3.986 -13.812 7.366 1.00 72.12 163 SER A O 1
ATOM 1198 N N . SER A 1 164 ? 5.644 -12.327 7.116 1.00 73.75 164 SER A N 1
ATOM 1199 C CA . SER A 1 164 ? 5.643 -11.904 8.523 1.00 73.75 164 SER A CA 1
ATOM 1200 C C . SER A 1 164 ? 4.457 -10.993 8.861 1.00 73.75 164 SER A C 1
ATOM 1202 O O . SER A 1 164 ? 3.891 -11.088 9.953 1.00 73.75 164 SER A O 1
ATOM 1204 N N . PHE A 1 165 ? 4.004 -10.166 7.915 1.00 74.75 165 PHE A N 1
ATOM 1205 C CA . PHE A 1 165 ? 2.759 -9.414 8.043 1.00 74.75 165 PHE A CA 1
ATOM 1206 C C . PHE A 1 165 ? 1.556 -10.350 8.172 1.00 74.75 165 PHE A C 1
ATOM 1208 O O . PHE A 1 165 ? 0.726 -10.128 9.046 1.00 74.75 165 PHE A O 1
ATOM 1215 N N . ALA A 1 166 ? 1.482 -11.424 7.381 1.00 74.75 166 ALA A N 1
ATOM 1216 C CA . ALA A 1 166 ? 0.404 -12.408 7.471 1.00 74.75 166 ALA A CA 1
ATOM 1217 C C . ALA A 1 166 ? 0.326 -13.078 8.858 1.00 74.75 166 ALA A C 1
ATOM 1219 O O . ALA A 1 166 ? -0.769 -13.302 9.373 1.00 74.75 166 ALA A O 1
ATOM 1220 N N . ALA A 1 167 ? 1.469 -13.329 9.505 1.00 74.00 167 ALA A N 1
ATOM 1221 C CA . ALA A 1 167 ? 1.495 -13.852 10.871 1.00 74.00 167 ALA A CA 1
ATOM 1222 C C . ALA A 1 167 ? 0.875 -12.859 11.877 1.00 74.00 167 ALA A C 1
ATOM 1224 O O . ALA A 1 167 ? 0.019 -13.233 12.681 1.00 74.00 167 ALA A O 1
ATOM 1225 N N . ASN A 1 168 ? 1.236 -11.575 11.782 1.00 79.06 168 ASN A N 1
ATOM 1226 C CA . ASN A 1 168 ? 0.701 -10.512 12.644 1.00 79.06 168 ASN A CA 1
ATOM 1227 C C . ASN A 1 168 ? -0.731 -10.080 12.273 1.00 79.06 168 ASN A C 1
ATOM 1229 O O . ASN A 1 168 ? -1.468 -9.558 13.114 1.00 79.06 168 ASN A O 1
ATOM 1233 N N . ALA A 1 169 ? -1.155 -10.331 11.033 1.00 82.25 169 ALA A N 1
ATOM 1234 C CA . ALA A 1 169 ? -2.464 -9.975 10.500 1.00 82.25 169 ALA A CA 1
ATOM 1235 C C . ALA A 1 169 ? -3.610 -10.637 11.265 1.00 82.25 169 ALA A C 1
ATOM 1237 O O . ALA A 1 169 ? -4.684 -10.054 11.353 1.00 82.25 169 ALA A O 1
ATOM 1238 N N . THR A 1 170 ? -3.392 -11.811 11.861 1.00 85.25 170 THR A N 1
ATOM 1239 C CA . THR A 1 170 ? -4.431 -12.527 12.616 1.00 85.25 170 THR A CA 1
ATOM 1240 C C . THR A 1 170 ? -4.941 -11.710 13.808 1.00 85.25 170 THR A C 1
ATOM 1242 O O . THR A 1 170 ? -6.149 -11.534 13.963 1.00 85.25 170 THR A O 1
ATOM 1245 N N . LEU A 1 171 ? -4.037 -11.153 14.627 1.00 86.94 171 LEU A N 1
ATOM 1246 C CA . LEU A 1 171 ? -4.412 -10.302 15.766 1.00 86.94 171 LEU A CA 1
ATOM 1247 C C . LEU A 1 171 ? -5.048 -8.992 15.302 1.00 86.94 171 LEU A C 1
ATOM 1249 O O . LEU A 1 171 ? -6.044 -8.543 15.868 1.00 86.94 171 LEU A O 1
ATOM 1253 N N . VAL A 1 172 ? -4.493 -8.398 14.247 1.00 87.44 172 VAL A N 1
ATOM 1254 C CA . VAL A 1 172 ? -4.998 -7.154 13.659 1.00 87.44 172 VAL A CA 1
ATOM 1255 C C . VAL A 1 172 ? -6.416 -7.342 13.112 1.00 87.44 172 VAL A C 1
ATOM 1257 O O . VAL A 1 172 ? -7.294 -6.523 13.375 1.00 87.44 172 VAL A O 1
ATOM 1260 N N . LEU A 1 173 ? -6.668 -8.449 12.411 1.00 86.62 173 LEU A N 1
ATOM 1261 C CA . LEU A 1 173 ? -7.981 -8.838 11.908 1.00 86.62 173 LEU A CA 1
ATOM 1262 C C . LEU A 1 173 ? -8.960 -9.046 13.061 1.00 86.62 173 LEU A C 1
ATOM 1264 O O . LEU A 1 173 ? -10.076 -8.543 13.000 1.00 86.62 173 LEU A O 1
ATOM 1268 N N . LEU A 1 174 ? -8.548 -9.744 14.121 1.00 88.44 174 LEU A N 1
ATOM 1269 C CA . LEU A 1 174 ? -9.393 -9.980 15.288 1.00 88.44 174 LEU A CA 1
ATOM 1270 C C . LEU A 1 174 ? -9.816 -8.656 15.944 1.00 88.44 174 LEU A C 1
ATOM 1272 O O . LEU A 1 174 ? -11.009 -8.431 16.161 1.00 88.44 174 LEU A O 1
ATOM 1276 N N . PHE A 1 175 ? -8.874 -7.738 16.181 1.00 88.75 175 PHE A N 1
ATOM 1277 C CA . PHE A 1 175 ? -9.189 -6.403 16.698 1.00 88.75 175 PHE A CA 1
ATOM 1278 C C . PHE A 1 175 ? -10.065 -5.593 15.741 1.00 88.75 175 PHE A C 1
ATOM 1280 O O . PHE A 1 175 ? -11.020 -4.958 16.188 1.00 88.75 175 PHE A O 1
ATOM 1287 N N . ALA A 1 176 ? -9.791 -5.635 14.435 1.00 85.88 176 ALA A N 1
ATOM 1288 C CA . ALA A 1 176 ? -10.592 -4.941 13.432 1.00 85.88 176 ALA A CA 1
ATOM 1289 C C . ALA A 1 176 ? -12.026 -5.487 13.391 1.00 85.88 176 ALA A C 1
ATOM 1291 O O . ALA A 1 176 ? -12.974 -4.708 13.321 1.00 85.88 176 ALA A O 1
ATOM 1292 N N . VAL A 1 177 ? -12.210 -6.806 13.510 1.00 84.75 177 VAL A N 1
ATOM 1293 C CA . VAL A 1 177 ? -13.532 -7.437 13.585 1.00 84.75 177 VAL A CA 1
ATOM 1294 C C . VAL A 1 177 ? -14.286 -6.950 14.814 1.00 84.75 177 VAL A C 1
ATOM 1296 O O . VAL A 1 177 ? -15.420 -6.510 14.663 1.00 84.75 177 VAL A O 1
ATOM 1299 N N . ILE A 1 178 ? -13.673 -6.961 16.001 1.00 86.81 178 ILE A N 1
ATOM 1300 C CA . ILE A 1 178 ? -14.322 -6.497 17.241 1.00 86.81 178 ILE A CA 1
ATOM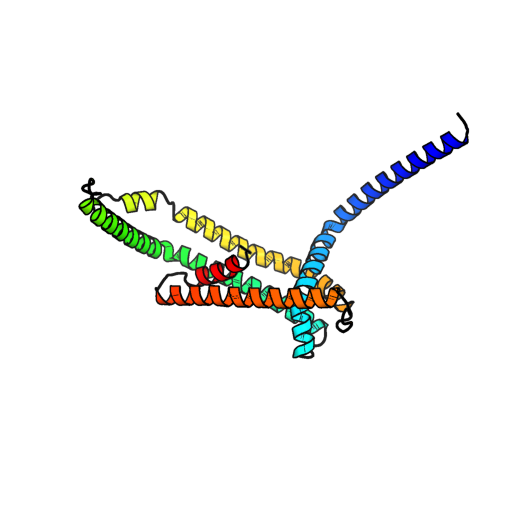 1301 C C . ILE A 1 178 ? -14.662 -5.002 17.154 1.00 86.81 178 ILE A C 1
ATOM 1303 O O . ILE A 1 178 ? -15.787 -4.594 17.450 1.00 86.81 178 ILE A O 1
ATOM 1307 N N . MET A 1 179 ? -13.715 -4.183 16.695 1.00 84.25 179 MET A N 1
ATOM 1308 C CA . MET A 1 179 ? -13.876 -2.735 16.581 1.00 84.25 179 MET A CA 1
ATOM 1309 C C . MET A 1 179 ? -14.964 -2.364 15.576 1.00 84.25 179 MET A C 1
ATOM 1311 O O . MET A 1 179 ? -15.830 -1.532 15.859 1.00 84.25 179 MET A O 1
ATOM 1315 N N . ILE A 1 180 ? -14.952 -3.001 14.404 1.00 79.88 180 ILE A N 1
ATOM 1316 C CA . ILE A 1 180 ? -15.968 -2.758 13.394 1.00 79.88 180 ILE A CA 1
ATOM 1317 C C . ILE A 1 180 ? -17.293 -3.333 13.876 1.00 79.88 180 ILE A C 1
ATOM 1319 O O . ILE A 1 180 ? -18.279 -2.630 13.731 1.00 79.88 180 ILE A O 1
ATOM 1323 N N . ALA A 1 181 ? -17.356 -4.517 14.495 1.00 78.50 181 ALA A N 1
ATOM 1324 C CA . ALA A 1 181 ? -18.593 -5.117 15.009 1.00 78.50 181 ALA A CA 1
ATOM 1325 C C . ALA A 1 181 ? -19.297 -4.261 16.074 1.00 78.50 181 ALA A C 1
ATOM 1327 O O . ALA A 1 181 ? -20.527 -4.264 16.120 1.00 78.50 181 ALA A O 1
ATOM 1328 N N . GLY A 1 182 ? -18.554 -3.490 16.874 1.00 75.12 182 GLY A N 1
ATOM 1329 C CA . GLY A 1 182 ? -19.120 -2.568 17.865 1.00 75.12 182 GLY A CA 1
ATOM 1330 C C . GLY A 1 182 ? -19.714 -1.278 17.284 1.00 75.12 182 GLY A C 1
ATOM 1331 O O . GLY A 1 182 ? -20.499 -0.603 17.946 1.00 75.12 182 GLY A O 1
ATOM 1332 N N . ARG A 1 183 ? -19.381 -0.912 16.040 1.00 74.12 183 ARG A N 1
ATOM 1333 C CA . ARG A 1 183 ? -19.871 0.332 15.409 1.00 74.12 183 ARG A CA 1
ATOM 1334 C C . ARG A 1 183 ? -21.363 0.212 15.045 1.00 74.12 183 ARG A C 1
ATOM 1336 O O . ARG A 1 183 ? -21.852 -0.897 14.875 1.00 74.12 183 ARG A O 1
ATOM 1343 N N . ARG A 1 184 ? -22.104 1.290 14.795 1.00 66.75 184 ARG A N 1
ATOM 1344 C CA . ARG A 1 184 ? -23.415 1.211 14.109 1.00 66.75 184 ARG A CA 1
ATOM 1345 C C . ARG A 1 184 ? -23.261 1.806 12.704 1.00 66.75 184 ARG A C 1
ATOM 1347 O O . ARG A 1 184 ? -22.945 2.985 12.611 1.00 66.75 184 ARG A O 1
ATOM 1354 N N . PRO A 1 185 ? -23.401 1.017 11.620 1.00 57.28 185 PRO A N 1
ATOM 1355 C CA . PRO A 1 185 ? -23.092 1.474 10.258 1.00 57.28 185 PRO A CA 1
ATOM 1356 C C . PRO A 1 185 ? -24.105 2.489 9.701 1.00 57.28 185 PRO A C 1
ATOM 1358 O O . PRO A 1 185 ? -23.817 3.159 8.719 1.00 57.28 185 PRO A O 1
ATOM 1361 N N . LEU A 1 186 ? -25.281 2.607 10.327 1.00 53.78 186 LEU A N 1
ATOM 1362 C CA . LEU A 1 186 ? -26.426 3.369 9.814 1.00 53.78 186 LEU A CA 1
ATOM 1363 C C . LEU A 1 186 ? -26.725 4.658 10.588 1.00 53.78 186 LEU A C 1
ATOM 1365 O O . LEU A 1 186 ? -27.674 5.357 10.246 1.00 53.78 186 LEU A O 1
ATOM 1369 N N . GLU A 1 187 ? -25.929 5.012 11.597 1.00 55.25 187 GLU A N 1
ATOM 1370 C CA . GLU A 1 187 ? -25.957 6.387 12.091 1.00 55.25 187 GLU A CA 1
ATOM 1371 C C . GLU A 1 187 ? -25.188 7.232 11.082 1.00 55.25 187 GLU A C 1
ATOM 1373 O O . GLU A 1 187 ? -23.970 7.401 11.173 1.00 55.25 187 GLU A O 1
ATOM 1378 N N . THR A 1 188 ? -25.906 7.742 10.077 1.00 53.81 188 THR A N 1
ATOM 1379 C CA . THR A 1 188 ? -25.481 8.940 9.357 1.00 53.81 188 THR A CA 1
ATOM 1380 C C . THR A 1 188 ? 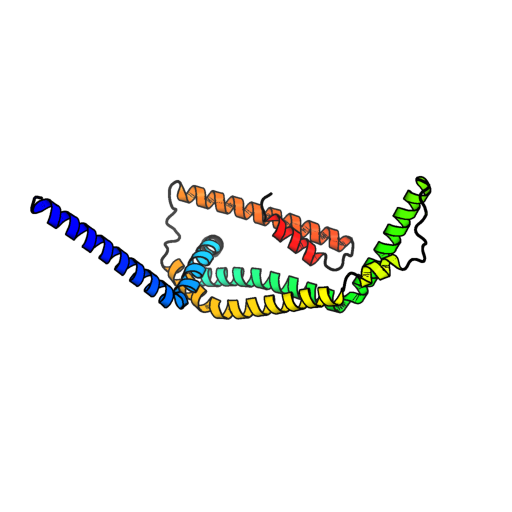-25.049 9.937 10.417 1.00 53.81 188 THR A C 1
ATOM 1382 O O . THR A 1 188 ? -25.886 10.433 11.172 1.00 53.81 188 THR A O 1
ATOM 1385 N N . ARG A 1 189 ? -23.738 10.182 10.516 1.00 54.56 189 ARG A N 1
ATOM 1386 C CA . ARG A 1 189 ? -23.195 11.279 11.312 1.00 54.56 189 ARG A CA 1
ATOM 1387 C C . ARG A 1 189 ? -23.724 12.558 10.671 1.00 54.56 189 ARG A C 1
ATOM 1389 O O . ARG A 1 189 ? -23.105 13.093 9.760 1.00 54.56 189 ARG A O 1
ATOM 1396 N N . ALA A 1 190 ? -24.923 12.970 11.068 1.00 60.19 190 ALA A N 1
ATOM 1397 C CA . ALA A 1 190 ? -25.518 14.214 10.628 1.00 60.19 190 ALA A CA 1
ATOM 1398 C C . ALA A 1 190 ? -24.612 15.365 11.089 1.00 60.19 190 ALA A C 1
ATOM 1400 O O . ALA A 1 190 ? -24.097 15.346 12.210 1.00 60.19 190 ALA A O 1
ATOM 1401 N N . GLY A 1 191 ? -24.390 16.339 10.208 1.00 73.19 191 GLY A N 1
ATOM 1402 C CA . GLY A 1 191 ? -23.510 17.483 10.450 1.00 73.19 191 GLY A CA 1
ATOM 1403 C C . GLY A 1 191 ? -22.129 17.365 9.796 1.00 73.19 191 GLY A C 1
ATOM 1404 O O . GLY A 1 191 ? -21.884 16.495 8.961 1.00 73.19 191 GLY A O 1
ATOM 1405 N N . LEU A 1 192 ? -21.221 18.257 10.206 1.00 78.12 192 LEU A N 1
ATOM 1406 C CA . LEU A 1 192 ? -19.898 18.497 9.605 1.00 78.12 192 LEU A CA 1
ATOM 1407 C C . LEU A 1 192 ? -19.088 17.213 9.341 1.00 78.12 192 LEU A C 1
ATOM 1409 O O . LEU A 1 192 ? -18.426 17.079 8.316 1.00 78.12 192 LEU A O 1
ATOM 1413 N N . TRP A 1 193 ? -19.160 16.239 10.252 1.00 74.50 193 TRP A N 1
ATOM 1414 C CA . TRP A 1 193 ? -18.412 14.985 10.143 1.00 74.50 193 TRP A CA 1
ATOM 1415 C C . TRP A 1 193 ? -18.844 14.111 8.962 1.00 74.50 193 TRP A C 1
ATOM 1417 O O . TRP A 1 193 ? -17.997 13.433 8.390 1.00 74.50 193 TRP A O 1
ATOM 1427 N N . GLY A 1 194 ? -20.128 14.115 8.592 1.00 76.00 194 GLY A N 1
ATOM 1428 C CA . GLY A 1 194 ? -20.622 13.374 7.429 1.00 76.00 194 GLY A CA 1
ATOM 1429 C C . GLY A 1 194 ? -20.198 14.012 6.105 1.00 76.00 194 GLY A C 1
ATOM 1430 O O . GLY A 1 194 ? -19.827 13.303 5.170 1.00 76.00 194 GLY A O 1
ATOM 1431 N N . GLU A 1 195 ? -20.184 15.347 6.045 1.00 80.31 195 GLU A N 1
ATOM 1432 C CA . GLU A 1 195 ? -19.698 16.100 4.881 1.00 80.31 195 GLU A CA 1
ATOM 1433 C C . GLU A 1 195 ? -18.202 15.887 4.651 1.00 80.31 195 GLU A C 1
ATOM 1435 O O . GLU A 1 195 ? -17.792 15.627 3.519 1.00 80.31 195 GLU A O 1
ATOM 1440 N N . VAL A 1 196 ? -17.396 15.919 5.719 1.00 79.19 196 VAL A N 1
ATOM 1441 C CA . VAL A 1 196 ? -15.959 15.616 5.642 1.00 79.19 196 VAL A CA 1
ATOM 1442 C C . VAL A 1 196 ? -15.736 14.187 5.147 1.00 79.19 196 VAL A C 1
ATOM 1444 O O . VAL A 1 196 ? -14.949 13.989 4.224 1.00 79.19 196 VAL A O 1
ATOM 1447 N N . ASP A 1 197 ? -16.458 13.195 5.682 1.00 76.12 197 ASP A N 1
ATOM 1448 C CA . ASP A 1 197 ? -16.329 11.797 5.243 1.00 76.12 197 ASP A CA 1
ATOM 1449 C C . ASP A 1 197 ? -16.665 11.640 3.748 1.00 76.12 197 ASP A C 1
ATOM 1451 O O . ASP A 1 197 ? -15.940 10.974 3.005 1.00 76.12 197 ASP A O 1
ATOM 1455 N N . ALA A 1 198 ? -17.738 12.284 3.279 1.00 78.00 198 ALA A N 1
ATOM 1456 C CA . ALA A 1 198 ? -18.140 12.255 1.874 1.00 78.00 198 ALA A CA 1
ATOM 1457 C C . ALA A 1 198 ? -17.125 12.963 0.961 1.00 78.00 198 ALA A C 1
ATOM 1459 O O . ALA A 1 198 ? -16.782 12.442 -0.106 1.00 78.00 198 ALA A O 1
ATOM 1460 N N . ALA A 1 199 ? -16.609 14.120 1.384 1.00 81.25 199 ALA A N 1
ATOM 1461 C CA . ALA A 1 199 ? -15.595 14.873 0.654 1.00 81.25 199 ALA A CA 1
ATOM 1462 C C . ALA A 1 199 ? -14.286 14.081 0.535 1.00 81.25 199 ALA A C 1
ATOM 1464 O O . ALA A 1 199 ? -13.748 13.945 -0.565 1.00 81.25 199 ALA A O 1
ATOM 1465 N N . VAL A 1 200 ? -13.821 13.487 1.640 1.00 79.12 200 VAL A N 1
ATOM 1466 C CA . VAL A 1 200 ? -12.619 12.646 1.672 1.00 79.12 200 VAL A CA 1
ATOM 1467 C C . VAL A 1 200 ? -12.791 11.430 0.767 1.00 79.12 200 VAL A C 1
ATOM 1469 O O . VAL A 1 200 ? -11.917 11.166 -0.054 1.00 79.12 200 VAL A O 1
ATOM 1472 N N . ARG A 1 201 ? -13.924 10.717 0.840 1.00 75.12 201 ARG A N 1
ATOM 1473 C CA . ARG A 1 201 ? -14.186 9.545 -0.019 1.00 75.12 201 ARG A CA 1
ATOM 1474 C C . ARG A 1 201 ? -14.214 9.906 -1.501 1.00 75.12 201 ARG A C 1
ATOM 1476 O O . ARG A 1 201 ? -13.631 9.184 -2.308 1.00 75.12 201 ARG A O 1
ATOM 1483 N N . ARG A 1 202 ? -14.855 11.020 -1.870 1.00 81.38 202 ARG A N 1
ATOM 1484 C CA . ARG A 1 202 ? -14.897 11.492 -3.262 1.00 81.38 202 ARG A CA 1
ATOM 1485 C C . ARG A 1 202 ? -13.511 11.895 -3.761 1.00 81.38 202 ARG A C 1
ATOM 1487 O O . ARG A 1 202 ? -13.146 11.521 -4.873 1.00 81.38 202 ARG A O 1
ATOM 1494 N N . TYR A 1 203 ? -12.741 12.616 -2.948 1.00 85.69 203 TYR A N 1
ATOM 1495 C CA . TYR A 1 203 ? -11.371 13.003 -3.282 1.00 85.69 203 TYR A CA 1
ATOM 1496 C C . TYR A 1 203 ? -10.465 11.779 -3.446 1.00 85.69 203 TYR A C 1
ATOM 1498 O O . TYR A 1 203 ? -9.773 11.654 -4.454 1.00 85.69 203 TYR A O 1
ATOM 1506 N N . LEU A 1 204 ? -10.517 10.843 -2.494 1.00 82.50 204 LEU A N 1
ATOM 1507 C CA . LEU A 1 204 ? -9.709 9.630 -2.526 1.00 82.50 204 LEU A CA 1
ATOM 1508 C C . LEU A 1 204 ? -10.068 8.762 -3.738 1.00 82.50 204 LEU A C 1
ATOM 1510 O O . LEU A 1 204 ? -9.175 8.309 -4.446 1.00 82.50 204 LEU A O 1
ATOM 1514 N N . GLY A 1 205 ? -11.364 8.599 -4.028 1.00 81.50 205 GLY A N 1
ATOM 1515 C CA . GLY A 1 205 ? -11.836 7.883 -5.213 1.00 81.50 205 GLY A CA 1
ATOM 1516 C C . GLY A 1 205 ? -11.367 8.523 -6.521 1.00 81.50 205 GLY A C 1
ATOM 1517 O O . GLY A 1 205 ? -10.882 7.819 -7.405 1.00 81.50 205 GLY A O 1
ATOM 1518 N N . LEU A 1 206 ? -11.439 9.855 -6.629 1.00 87.31 206 LEU A N 1
ATOM 1519 C CA . LEU A 1 206 ? -10.938 10.581 -7.799 1.00 87.31 206 LEU A CA 1
ATOM 1520 C C . LEU A 1 206 ? -9.422 10.417 -7.958 1.00 87.31 206 LEU A C 1
ATOM 1522 O O . LEU A 1 206 ? -8.951 10.192 -9.068 1.00 87.31 206 LEU A O 1
ATOM 1526 N N . LYS A 1 207 ? -8.665 10.478 -6.858 1.00 87.81 207 LYS A N 1
ATOM 1527 C CA . LYS A 1 207 ? -7.208 10.318 -6.875 1.00 87.81 207 LYS A CA 1
ATOM 1528 C C . LYS A 1 207 ? -6.797 8.908 -7.295 1.00 87.81 207 LYS A C 1
ATOM 1530 O O . LYS A 1 207 ? -5.935 8.764 -8.153 1.00 87.81 207 LYS A O 1
ATOM 1535 N N . VAL A 1 208 ? -7.468 7.880 -6.770 1.00 87.31 208 VAL A N 1
ATOM 1536 C CA . VAL A 1 208 ? -7.263 6.481 -7.184 1.00 87.31 208 VAL A CA 1
ATOM 1537 C C . VAL A 1 208 ? -7.545 6.313 -8.677 1.00 87.31 208 VAL A C 1
ATOM 1539 O O . VAL A 1 208 ? -6.731 5.721 -9.380 1.00 87.31 208 VAL A O 1
ATOM 1542 N N . ALA A 1 209 ? -8.667 6.845 -9.170 1.00 88.88 209 ALA A N 1
ATOM 1543 C CA . ALA A 1 209 ? -9.036 6.741 -10.579 1.00 88.88 209 ALA A CA 1
ATOM 1544 C C . ALA A 1 209 ? -8.040 7.474 -11.490 1.00 88.88 209 ALA A C 1
ATOM 1546 O O . ALA A 1 209 ? -7.600 6.907 -12.487 1.00 88.88 209 ALA A O 1
ATOM 1547 N N . ALA A 1 210 ? -7.639 8.695 -11.127 1.00 90.94 210 ALA A N 1
ATOM 1548 C CA . ALA A 1 210 ? -6.643 9.462 -11.868 1.00 90.94 210 ALA A CA 1
ATOM 1549 C C . ALA A 1 210 ? -5.299 8.721 -11.925 1.00 90.94 210 ALA A C 1
ATOM 1551 O O . ALA A 1 210 ? -4.772 8.506 -13.012 1.00 90.94 210 ALA A O 1
ATOM 1552 N N . SER A 1 211 ? -4.796 8.240 -10.783 1.00 92.19 211 SER A N 1
ATOM 1553 C CA . SER A 1 211 ? -3.573 7.435 -10.731 1.00 92.19 211 SER A CA 1
ATOM 1554 C C . SER A 1 211 ? -3.677 6.170 -11.576 1.00 92.19 211 SER A C 1
ATOM 1556 O O . SER A 1 211 ? -2.723 5.827 -12.271 1.00 92.19 211 SER A O 1
ATOM 1558 N N . ALA A 1 212 ? -4.816 5.468 -11.529 1.00 91.81 212 ALA A N 1
ATOM 1559 C CA . ALA A 1 212 ? -5.042 4.243 -12.298 1.00 91.81 212 ALA A CA 1
ATOM 1560 C C . ALA A 1 212 ? -4.980 4.508 -13.801 1.00 91.81 212 ALA A C 1
ATOM 1562 O O . ALA A 1 212 ? -4.325 3.761 -14.523 1.00 91.81 212 ALA A O 1
ATOM 1563 N N . VAL A 1 213 ? -5.603 5.595 -14.258 1.00 94.88 213 VAL A N 1
ATOM 1564 C CA . VAL A 1 213 ? -5.539 6.019 -15.659 1.00 94.88 213 VAL A CA 1
ATOM 1565 C C . VAL A 1 213 ? -4.106 6.368 -16.049 1.00 94.88 213 VAL A C 1
ATOM 1567 O O . VAL A 1 213 ? -3.630 5.859 -17.060 1.00 94.88 213 VAL A O 1
ATOM 1570 N N . THR A 1 214 ? -3.394 7.161 -15.242 1.00 94.31 214 THR A N 1
ATOM 1571 C CA . THR A 1 214 ? -1.994 7.519 -15.512 1.00 94.31 214 THR A CA 1
ATOM 1572 C C . THR A 1 214 ? -1.122 6.273 -15.635 1.00 94.31 214 THR A C 1
ATOM 1574 O O . THR A 1 214 ? -0.467 6.083 -16.655 1.00 94.31 214 THR A O 1
ATOM 1577 N N . GLY A 1 215 ? -1.166 5.377 -14.647 1.00 93.75 215 GLY A N 1
ATOM 1578 C CA . GLY A 1 215 ? -0.367 4.155 -14.662 1.00 93.75 215 GLY A CA 1
ATOM 1579 C C . GLY A 1 215 ? -0.717 3.207 -15.807 1.00 93.75 215 GLY A C 1
ATOM 1580 O O . GLY A 1 215 ? 0.178 2.654 -16.444 1.00 93.75 215 GLY A O 1
ATOM 1581 N N . PHE A 1 216 ? -2.007 3.057 -16.120 1.00 94.69 216 PHE A N 1
ATOM 1582 C CA . PHE A 1 216 ? -2.467 2.223 -17.230 1.00 94.69 216 PHE A CA 1
ATOM 1583 C C . PHE A 1 216 ? -2.026 2.773 -18.589 1.00 94.69 216 PHE A C 1
ATOM 1585 O O . PHE A 1 216 ? -1.550 2.015 -19.430 1.00 94.69 216 PHE A O 1
ATOM 1592 N N . LEU A 1 217 ? -2.138 4.087 -18.802 1.00 96.00 217 LEU A N 1
ATOM 1593 C CA . LEU A 1 217 ? -1.669 4.728 -20.029 1.00 96.00 217 LEU A CA 1
ATOM 1594 C C . LEU A 1 217 ? -0.150 4.614 -20.166 1.00 96.00 217 LEU A C 1
ATOM 1596 O O . LEU A 1 217 ? 0.331 4.265 -21.241 1.00 96.00 217 LEU A O 1
ATOM 1600 N N . THR A 1 218 ? 0.606 4.839 -19.087 1.00 95.12 218 THR A N 1
ATOM 1601 C CA . THR A 1 218 ? 2.063 4.652 -19.086 1.00 95.12 218 THR A CA 1
ATOM 1602 C C . THR A 1 218 ? 2.439 3.209 -19.418 1.00 95.12 218 THR A C 1
ATOM 1604 O O . THR A 1 218 ? 3.290 2.991 -20.277 1.00 95.12 218 THR A O 1
ATOM 1607 N N . TRP A 1 219 ? 1.779 2.223 -18.801 1.00 93.94 219 TRP A N 1
ATOM 1608 C CA . TRP A 1 219 ? 1.984 0.810 -19.122 1.00 93.94 219 TRP A CA 1
ATOM 1609 C C . TRP A 1 219 ? 1.725 0.521 -20.601 1.00 93.94 219 TRP A C 1
ATOM 1611 O O . TRP A 1 219 ? 2.569 -0.074 -21.263 1.00 93.94 219 TRP A O 1
ATOM 1621 N N . LEU A 1 220 ? 0.585 0.971 -21.126 1.00 95.06 220 LEU A N 1
ATOM 1622 C CA . LEU A 1 220 ? 0.154 0.703 -22.494 1.00 95.06 220 LEU A CA 1
ATOM 1623 C C . LEU A 1 220 ? 1.101 1.337 -23.521 1.00 95.06 220 LEU A C 1
ATOM 1625 O O . LEU A 1 220 ? 1.501 0.672 -24.472 1.00 95.06 220 LEU A O 1
ATOM 1629 N N . VAL A 1 221 ? 1.529 2.583 -23.300 1.00 95.44 221 VAL A N 1
ATOM 1630 C CA . VAL A 1 221 ? 2.522 3.255 -24.154 1.00 95.44 221 VAL A CA 1
ATOM 1631 C C . VAL A 1 221 ? 3.853 2.503 -24.143 1.00 95.44 221 VAL A C 1
ATOM 1633 O O . VAL A 1 221 ? 4.402 2.219 -25.204 1.00 95.44 221 VAL A O 1
ATOM 1636 N N . LEU A 1 222 ? 4.360 2.126 -22.967 1.00 92.12 222 LEU A N 1
ATOM 1637 C CA . LEU A 1 222 ? 5.626 1.396 -22.858 1.00 92.12 222 LEU A CA 1
ATOM 1638 C C . LEU A 1 222 ? 5.540 -0.024 -23.431 1.00 92.12 222 LEU A C 1
ATOM 1640 O O . LEU A 1 222 ? 6.523 -0.523 -23.976 1.00 92.12 222 LEU A O 1
ATOM 1644 N N . LEU A 1 223 ? 4.370 -0.659 -23.344 1.00 90.31 223 LEU A N 1
ATOM 1645 C CA . LEU A 1 223 ? 4.100 -1.954 -23.958 1.00 90.31 223 LEU A CA 1
ATOM 1646 C C . LEU A 1 223 ? 4.176 -1.853 -25.485 1.00 90.31 223 LEU A C 1
ATOM 1648 O O . LEU A 1 223 ? 4.836 -2.681 -26.106 1.00 90.31 223 LEU A O 1
ATOM 1652 N N . PHE A 1 224 ? 3.578 -0.820 -26.089 1.00 93.00 224 PHE A N 1
ATOM 1653 C CA . PHE A 1 224 ? 3.687 -0.580 -27.535 1.00 93.00 224 PHE A CA 1
ATOM 1654 C C . PHE A 1 224 ? 5.115 -0.264 -27.988 1.00 93.00 224 PHE A C 1
ATOM 1656 O O . PHE A 1 224 ? 5.492 -0.612 -29.103 1.00 93.00 224 PHE A O 1
ATOM 1663 N N . LEU A 1 225 ? 5.918 0.359 -27.125 1.00 88.56 225 LEU A N 1
ATOM 1664 C CA . LEU A 1 225 ? 7.334 0.632 -27.381 1.00 88.56 225 LEU A CA 1
ATOM 1665 C C . LEU A 1 225 ? 8.238 -0.596 -27.172 1.00 88.56 225 LEU A C 1
ATOM 1667 O O . LEU A 1 225 ? 9.444 -0.500 -27.383 1.00 88.56 225 LEU A O 1
ATOM 1671 N N . GLY A 1 226 ? 7.686 -1.741 -26.754 1.00 83.00 226 GLY A N 1
ATOM 1672 C CA . GLY A 1 226 ? 8.452 -2.968 -26.529 1.00 83.00 226 GLY A CA 1
ATOM 1673 C C . GLY A 1 226 ? 9.414 -2.882 -25.344 1.00 83.00 226 GLY A C 1
ATOM 1674 O O . GLY A 1 226 ? 10.388 -3.627 -25.298 1.00 83.00 226 GLY A O 1
ATOM 1675 N N . VAL A 1 227 ? 9.166 -1.976 -24.391 1.00 83.12 227 VAL A N 1
ATOM 1676 C CA . VAL A 1 227 ? 10.041 -1.792 -23.230 1.00 83.12 227 VAL A CA 1
ATOM 1677 C C . VAL A 1 227 ? 9.881 -2.995 -22.292 1.00 83.12 227 VAL A C 1
ATOM 1679 O O . VAL A 1 227 ? 8.781 -3.193 -21.747 1.00 83.12 227 VAL A O 1
ATOM 1682 N N . PRO A 1 228 ? 10.946 -3.792 -22.063 1.00 68.31 228 PRO A N 1
ATOM 1683 C CA . PRO A 1 228 ? 10.926 -4.798 -21.011 1.00 68.31 228 PRO A CA 1
ATOM 1684 C C . PRO A 1 228 ? 10.651 -4.041 -19.701 1.00 68.31 228 PRO A C 1
ATO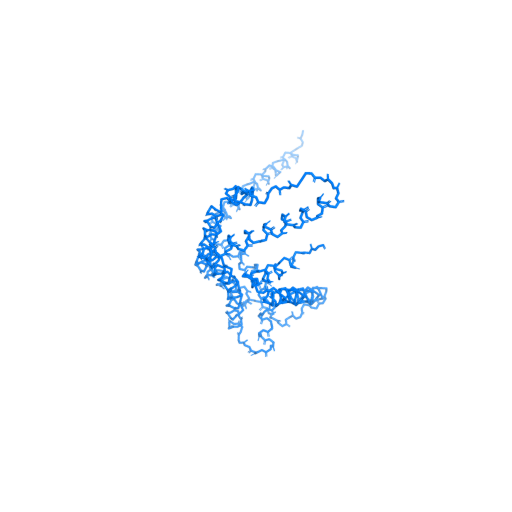M 1686 O O . PRO A 1 228 ? 11.185 -2.959 -19.493 1.00 68.31 228 PRO A O 1
ATOM 1689 N N . LEU A 1 229 ? 9.719 -4.507 -18.864 1.00 79.38 229 LEU A N 1
ATOM 1690 C CA . LEU A 1 229 ? 9.221 -3.809 -17.658 1.00 79.38 229 LEU A CA 1
ATOM 1691 C C . LEU A 1 229 ? 8.251 -2.630 -17.823 1.00 79.38 229 LEU A C 1
ATOM 1693 O O . LEU A 1 229 ? 7.968 -1.929 -16.846 1.00 79.38 229 LEU A O 1
ATOM 1697 N N . SER A 1 230 ? 7.617 -2.476 -18.983 1.00 87.25 230 SER A N 1
ATOM 1698 C CA . SER A 1 230 ? 6.459 -1.577 -19.150 1.00 87.25 230 SER A CA 1
ATOM 1699 C C . SER A 1 230 ? 5.449 -1.641 -17.987 1.00 87.25 230 SER A C 1
ATOM 1701 O O . SER A 1 230 ? 4.941 -0.611 -17.540 1.00 87.25 230 SER A O 1
ATOM 1703 N N . LEU A 1 231 ? 5.182 -2.842 -17.457 1.00 86.56 231 LEU A N 1
ATOM 1704 C CA . LEU A 1 231 ? 4.250 -3.089 -16.351 1.00 86.56 231 LEU A CA 1
ATOM 1705 C C . LEU A 1 231 ? 4.701 -2.471 -15.021 1.00 86.56 231 LEU A C 1
ATOM 1707 O O . LEU A 1 231 ? 3.891 -1.858 -14.327 1.00 86.56 231 LEU A O 1
ATOM 1711 N N . VAL A 1 232 ? 5.987 -2.584 -14.676 1.00 84.75 232 VAL A N 1
ATOM 1712 C CA . VAL A 1 232 ? 6.534 -1.983 -13.448 1.00 84.75 232 VAL A CA 1
ATOM 1713 C C . VAL A 1 232 ? 6.511 -0.477 -13.543 1.00 84.75 232 VAL A C 1
ATOM 1715 O O . VAL A 1 232 ? 6.117 0.174 -12.585 1.00 84.75 232 VAL A O 1
ATOM 1718 N N . PHE A 1 233 ? 6.881 0.087 -14.690 1.00 87.75 233 PHE A N 1
ATOM 1719 C CA . PHE A 1 233 ? 6.854 1.533 -14.877 1.00 87.75 233 PHE A CA 1
ATOM 1720 C C . PHE A 1 233 ? 5.431 2.095 -14.853 1.00 87.75 233 PHE A C 1
ATOM 1722 O O . PHE A 1 233 ? 5.210 3.142 -14.251 1.00 87.75 233 PHE A O 1
ATOM 1729 N N . GLY A 1 234 ? 4.450 1.388 -15.420 1.00 91.12 234 GLY A N 1
ATOM 1730 C CA . GLY A 1 234 ? 3.040 1.752 -15.271 1.00 91.12 234 GLY A CA 1
ATOM 1731 C C . GLY A 1 234 ? 2.559 1.681 -13.821 1.00 91.12 234 GLY A C 1
ATOM 1732 O O . GLY A 1 234 ? 1.881 2.590 -13.342 1.00 91.12 234 GLY A O 1
ATOM 1733 N N . LEU A 1 235 ? 2.970 0.652 -13.075 1.00 89.00 235 LEU A N 1
ATOM 1734 C CA . LEU A 1 235 ? 2.680 0.560 -11.646 1.00 89.00 235 LEU A CA 1
ATOM 1735 C C . LEU A 1 235 ? 3.370 1.673 -10.843 1.00 89.00 235 LEU A C 1
ATOM 1737 O O . LEU A 1 235 ? 2.771 2.252 -9.940 1.00 89.00 235 LEU A O 1
ATOM 1741 N N . LEU A 1 236 ? 4.612 2.007 -11.177 1.00 89.06 236 LEU A N 1
ATOM 1742 C CA . LEU A 1 236 ? 5.355 3.079 -10.529 1.00 89.06 236 LEU A CA 1
ATOM 1743 C C . LEU A 1 236 ? 4.702 4.432 -10.818 1.00 89.06 236 LEU A C 1
ATOM 1745 O O . LEU A 1 236 ? 4.543 5.229 -9.903 1.00 89.06 236 LEU A O 1
ATOM 1749 N N . ALA A 1 237 ? 4.240 4.660 -12.048 1.00 91.25 237 ALA A N 1
ATOM 1750 C CA . ALA A 1 237 ? 3.460 5.838 -12.407 1.00 91.25 237 ALA A CA 1
ATOM 1751 C C . ALA A 1 237 ? 2.142 5.908 -11.619 1.00 91.25 237 ALA A C 1
ATOM 1753 O O . ALA A 1 237 ? 1.810 6.965 -11.086 1.00 91.25 237 ALA A O 1
ATOM 1754 N N . PHE A 1 238 ? 1.431 4.787 -11.454 1.00 91.31 238 PHE A N 1
ATOM 1755 C CA . PHE A 1 238 ? 0.257 4.709 -10.577 1.00 91.31 238 PHE A CA 1
ATOM 1756 C C . PHE A 1 238 ? 0.589 5.107 -9.130 1.00 91.31 238 PHE A C 1
ATOM 1758 O O . PHE A 1 238 ? -0.100 5.944 -8.546 1.00 91.31 238 PHE A O 1
ATOM 1765 N N . LEU A 1 239 ? 1.643 4.522 -8.550 1.00 87.94 239 LEU A N 1
ATOM 1766 C CA . LEU A 1 239 ? 2.034 4.750 -7.157 1.00 87.94 239 LEU A CA 1
ATOM 1767 C C . LEU A 1 239 ? 2.559 6.170 -6.924 1.00 87.94 239 LEU A C 1
ATOM 1769 O O . LEU A 1 239 ? 2.162 6.823 -5.963 1.00 87.94 239 LEU A O 1
ATOM 1773 N N . LEU A 1 240 ? 3.424 6.672 -7.802 1.00 86.81 240 LEU A N 1
ATOM 1774 C CA . LEU A 1 240 ? 4.006 8.007 -7.680 1.00 86.81 240 LEU A CA 1
ATOM 1775 C C . LEU A 1 240 ? 2.962 9.102 -7.900 1.00 86.81 240 LEU A C 1
ATOM 1777 O O . LEU A 1 240 ? 3.035 10.134 -7.241 1.00 86.81 240 LEU A O 1
ATOM 1781 N N . ASN A 1 241 ? 1.930 8.860 -8.714 1.00 89.56 241 ASN A N 1
ATOM 1782 C CA . ASN A 1 241 ? 0.818 9.800 -8.879 1.00 89.56 241 ASN A CA 1
ATOM 1783 C C . ASN A 1 241 ? -0.028 9.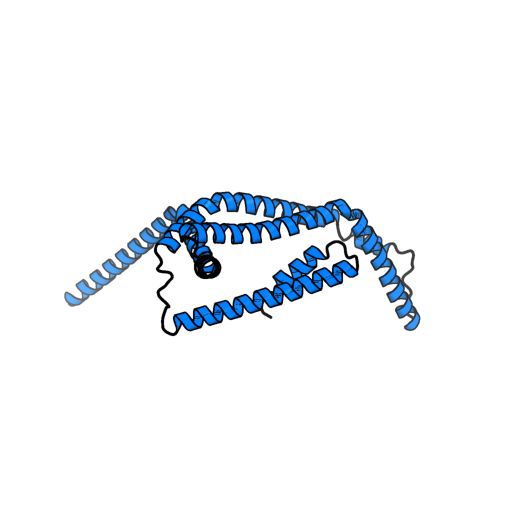971 -7.596 1.00 89.56 241 ASN A C 1
ATOM 1785 O O . ASN A 1 241 ? -0.830 10.900 -7.490 1.00 89.56 241 ASN A O 1
ATOM 1789 N N . PHE A 1 242 ? 0.146 9.114 -6.579 1.00 81.81 242 PHE A N 1
ATOM 1790 C CA . PHE A 1 242 ? -0.438 9.360 -5.257 1.00 81.81 242 PHE A CA 1
ATOM 1791 C C . PHE A 1 242 ? 0.293 10.431 -4.448 1.00 81.81 242 PHE A C 1
ATOM 1793 O O . PHE A 1 242 ? -0.333 11.013 -3.553 1.00 81.81 242 PHE A O 1
ATOM 1800 N N . ILE A 1 243 ? 1.566 10.711 -4.742 1.00 75.75 243 ILE A N 1
ATOM 1801 C CA . ILE A 1 243 ? 2.337 11.759 -4.071 1.00 75.75 243 ILE A CA 1
ATOM 1802 C C . ILE A 1 243 ? 1.794 13.103 -4.574 1.00 75.75 243 ILE A C 1
ATOM 1804 O O . ILE A 1 243 ? 1.908 13.392 -5.763 1.00 75.75 243 ILE A O 1
ATOM 1808 N N . PRO A 1 244 ? 1.118 13.899 -3.724 1.00 65.00 244 PRO A N 1
ATOM 1809 C CA . PRO A 1 244 ? 0.643 15.210 -4.146 1.00 65.00 244 PRO A CA 1
ATOM 1810 C C . PRO A 1 244 ? 1.845 16.098 -4.503 1.00 65.00 244 PRO A C 1
ATOM 1812 O O . PRO A 1 244 ? 2.773 16.215 -3.704 1.00 65.00 244 PRO A O 1
ATOM 1815 N N . THR A 1 245 ? 1.811 16.681 -5.701 1.00 47.34 245 THR A N 1
ATOM 1816 C CA . THR A 1 245 ? 2.688 17.781 -6.135 1.00 47.34 245 THR A CA 1
ATOM 1817 C C . THR A 1 245 ? 2.228 19.106 -5.558 1.00 47.34 245 THR A C 1
ATOM 1819 O O . THR A 1 245 ? 0.988 19.296 -5.512 1.00 47.34 245 THR A O 1
#

Foldseek 3Di:
DDPVVVVVVVVVVVVVVVVVVVVVVVVVVCVVCVVQVVLLVVLVVVLVVLLVQLLCCCVVVVDDNLVSLVVSLCVVLCVVVVLLVLLLVLLVVCLVCVVVVLVVLVVVVLVVLVVVQVVCVVVVHDRDDSPPCVSVVVVVVPPSNVVSVVSNVVSVVSVVVSVVCVVSVVSSSVSNSVVSVPDDSPPCPPPDVNVVVVVVVVVVVVLLVVLLVQLVVQLVVCVVVVPSCSNVSSVVSSVVSSPDD

Radius of gyration: 29.28 Å; chains: 1; bounding box: 63×46×96 Å